Protein AF-C8PS92-F1 (afdb_monomer_lite)

Foldseek 3Di:
DVVVVVVVVVVVVVVVVVVVVVVVVVVVVVVVVCVLPVFDKAWPAKDKWFKWWQDVNDTDFWWDDDPNDTHTFIWIWIWIQGSQRKIKIKIDWGDTHPRPWTKMWIFIHHNVNCPPDPQAKDAFDFTWTWIDTDPDTFIKTKGGMDGNQWDWIWIWTDPPNDIIIMTIIDDRPDDPPDPPPPPDDDDDDDDDD

Radius of gyration: 31.49 Å; chains: 1; bounding box: 121×67×59 Å

Secondary structure (DSSP, 8-state):
-HHHHHHHHHHHHHHHHHHHHHHHHHHHHHHHHHHHH----EEEEEEEEEEEEEETTEEEE-EEEETTEEEE-EEEEEEEE-TTS-EEEEEPPB--TT-SS-EEEEEEE-GGG----TTS-EEEEEEEEEEEETTB--EEEEEEEE-SS-EEEEEEEEETTEEEEEEEEE------PPP--------------

Structure (mmCIF, N/CA/C/O backbone):
data_AF-C8PS92-F1
#
_entry.id   AF-C8PS92-F1
#
loop_
_atom_site.group_PDB
_atom_site.id
_atom_site.type_symbol
_atom_site.label_atom_id
_atom_site.label_alt_id
_atom_site.label_comp_id
_atom_site.label_asym_id
_atom_site.label_entity_id
_atom_site.label_seq_id
_atom_site.pdbx_PDB_ins_code
_atom_site.Cartn_x
_atom_site.Cartn_y
_atom_site.Cartn_z
_atom_site.occupancy
_atom_site.B_iso_or_equiv
_atom_site.auth_seq_id
_atom_site.auth_comp_id
_atom_site.auth_asym_id
_atom_site.auth_atom_id
_atom_site.pdbx_PDB_model_num
ATOM 1 N N . MET A 1 1 ? 79.791 7.479 -14.892 1.00 51.59 1 MET A N 1
ATOM 2 C CA . MET A 1 1 ? 78.872 8.449 -14.249 1.00 51.59 1 MET A CA 1
ATOM 3 C C . MET A 1 1 ? 77.565 8.634 -15.038 1.00 51.59 1 MET A C 1
ATOM 5 O O . MET A 1 1 ? 76.510 8.548 -14.431 1.00 51.59 1 MET A O 1
ATOM 9 N N . GLN A 1 2 ? 77.594 8.768 -16.376 1.00 50.22 2 GLN A N 1
ATOM 10 C CA . GLN A 1 2 ? 76.382 8.853 -17.225 1.00 50.22 2 GLN A CA 1
ATOM 11 C C . GLN A 1 2 ? 75.453 7.620 -17.166 1.00 50.22 2 GLN A C 1
ATOM 13 O O . GLN A 1 2 ? 74.236 7.770 -17.162 1.00 50.22 2 GLN A O 1
ATOM 18 N N . HIS A 1 3 ? 76.003 6.406 -17.048 1.00 47.72 3 HIS A N 1
ATOM 19 C CA . HIS A 1 3 ? 75.208 5.166 -17.029 1.00 47.72 3 HIS A CA 1
ATOM 20 C C . HIS A 1 3 ? 74.303 5.016 -15.788 1.00 47.72 3 HIS A C 1
ATOM 22 O O . HIS A 1 3 ? 73.202 4.485 -15.892 1.00 47.72 3 HIS A O 1
ATOM 28 N N . LEU A 1 4 ? 74.741 5.531 -14.632 1.00 50.09 4 LEU A N 1
ATOM 29 C CA . LEU A 1 4 ? 73.971 5.530 -13.378 1.00 50.09 4 LEU A CA 1
ATOM 30 C C . LEU A 1 4 ? 72.846 6.579 -13.394 1.00 50.09 4 LEU A C 1
ATOM 32 O O . LEU A 1 4 ? 71.777 6.347 -12.838 1.00 50.09 4 LEU A O 1
ATOM 36 N N . CYS A 1 5 ? 73.065 7.707 -14.079 1.00 50.12 5 CYS A N 1
ATOM 37 C CA . CYS A 1 5 ? 72.069 8.768 -14.243 1.00 50.12 5 CYS A CA 1
ATOM 38 C C . CYS A 1 5 ? 70.899 8.318 -15.139 1.00 50.12 5 CYS A C 1
ATOM 40 O O . CYS A 1 5 ? 69.742 8.529 -14.783 1.00 50.12 5 CYS A O 1
ATOM 42 N N . ASN A 1 6 ? 71.188 7.607 -16.237 1.00 54.72 6 ASN A N 1
ATOM 43 C CA . ASN A 1 6 ? 70.150 7.058 -17.117 1.00 54.72 6 ASN A CA 1
ATOM 44 C C . ASN A 1 6 ? 69.314 5.966 -16.434 1.00 54.72 6 ASN A C 1
ATOM 46 O O . ASN A 1 6 ? 68.096 5.959 -16.579 1.00 54.72 6 ASN A O 1
ATOM 50 N N . GLN A 1 7 ? 69.941 5.085 -15.644 1.00 55.81 7 GLN A N 1
ATOM 51 C CA . GLN A 1 7 ? 69.225 4.033 -14.915 1.00 55.81 7 GLN A CA 1
ATOM 52 C C . GLN A 1 7 ? 68.264 4.616 -13.869 1.00 55.81 7 GLN A C 1
ATOM 54 O O . GLN A 1 7 ? 67.101 4.209 -13.818 1.00 55.81 7 GLN A O 1
ATOM 59 N N . ALA A 1 8 ? 68.713 5.608 -13.091 1.00 54.59 8 ALA A N 1
ATOM 60 C CA . ALA A 1 8 ? 67.884 6.292 -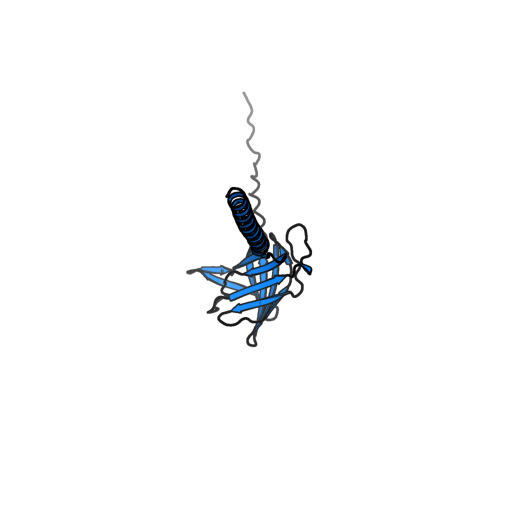12.100 1.00 54.59 8 ALA A CA 1
ATOM 61 C C . ALA A 1 8 ? 66.667 6.993 -12.734 1.00 54.59 8 ALA A C 1
ATOM 63 O O . ALA A 1 8 ? 65.572 6.928 -12.176 1.00 54.59 8 ALA A O 1
ATOM 64 N N . LEU A 1 9 ? 66.826 7.589 -13.922 1.00 56.25 9 LEU A N 1
ATOM 65 C CA . LEU A 1 9 ? 65.732 8.247 -14.642 1.00 56.25 9 LEU A CA 1
ATOM 66 C C . LEU A 1 9 ? 64.632 7.254 -15.063 1.00 56.25 9 LEU A C 1
ATOM 68 O O . LEU A 1 9 ? 63.448 7.535 -14.886 1.00 56.25 9 LEU A O 1
ATOM 72 N N . THR A 1 10 ? 65.010 6.068 -15.557 1.00 56.28 10 THR A N 1
ATOM 73 C CA . THR A 1 10 ? 64.062 4.988 -15.898 1.00 56.28 10 THR A CA 1
ATOM 74 C C . THR A 1 10 ? 63.325 4.432 -14.683 1.00 56.28 10 THR A C 1
ATOM 76 O O . THR A 1 10 ? 62.122 4.194 -14.771 1.00 56.28 10 THR A O 1
ATOM 79 N N . PHE A 1 11 ? 64.003 4.258 -13.543 1.00 58.00 11 PHE A N 1
ATOM 80 C CA . PHE A 1 11 ? 63.347 3.814 -12.307 1.00 58.00 11 PHE A CA 1
ATOM 81 C C . PHE A 1 11 ? 62.350 4.856 -11.787 1.00 58.00 11 PHE A C 1
ATOM 83 O O . PHE A 1 11 ? 61.241 4.491 -11.400 1.00 58.00 11 PHE A O 1
ATOM 90 N N . PHE A 1 12 ? 62.696 6.146 -11.853 1.00 57.66 12 PHE A N 1
ATOM 91 C CA . PHE A 1 12 ? 61.777 7.233 -11.509 1.00 57.66 12 PHE A CA 1
ATOM 92 C C . PHE A 1 12 ? 60.546 7.266 -12.426 1.00 57.66 12 PHE A C 1
ATOM 94 O O . PHE A 1 12 ? 59.421 7.363 -11.937 1.00 57.66 12 PHE A O 1
ATOM 101 N N . TYR A 1 13 ? 60.730 7.130 -13.743 1.00 59.03 13 TYR A N 1
ATOM 102 C CA . TYR A 1 13 ? 59.616 7.097 -14.697 1.00 59.03 13 TYR A CA 1
ATOM 103 C C . TYR A 1 13 ? 58.707 5.877 -14.506 1.00 59.03 13 TYR A C 1
ATOM 105 O O . TYR A 1 13 ? 57.484 6.014 -14.547 1.00 59.03 13 TYR A O 1
ATOM 113 N N . ALA A 1 14 ? 59.279 4.695 -14.262 1.00 58.00 14 ALA A N 1
ATOM 114 C CA . ALA A 1 14 ? 58.512 3.478 -14.013 1.00 58.00 14 ALA A CA 1
ATOM 115 C C . ALA A 1 14 ? 57.697 3.569 -12.712 1.00 58.00 14 ALA A C 1
ATOM 117 O O . ALA A 1 14 ? 56.535 3.165 -12.692 1.00 58.00 14 ALA A O 1
ATOM 118 N N . ASP A 1 15 ? 58.257 4.146 -11.646 1.00 58.16 15 ASP A N 1
ATOM 119 C CA . ASP A 1 15 ? 57.547 4.315 -10.373 1.00 58.16 15 ASP A CA 1
ATOM 120 C C . ASP A 1 15 ? 56.407 5.349 -10.474 1.00 58.16 15 ASP A C 1
ATOM 122 O O . ASP A 1 15 ? 55.320 5.137 -9.933 1.00 58.16 15 ASP A O 1
ATOM 126 N N . ILE A 1 16 ? 56.598 6.422 -11.254 1.00 61.38 16 ILE A N 1
ATOM 127 C CA . ILE A 1 16 ? 55.542 7.397 -11.578 1.00 61.38 16 ILE A CA 1
ATOM 128 C C . ILE A 1 16 ? 54.431 6.744 -12.417 1.00 61.38 16 ILE A C 1
ATOM 130 O O . ILE A 1 16 ? 53.252 6.886 -12.092 1.00 61.38 16 ILE A O 1
ATOM 134 N N . MET A 1 17 ? 54.780 5.976 -13.454 1.00 61.34 17 MET A N 1
ATOM 135 C CA . MET A 1 17 ? 53.814 5.254 -14.296 1.00 61.34 17 MET A CA 1
ATOM 136 C C . MET A 1 17 ? 53.019 4.210 -13.500 1.00 61.34 17 MET A C 1
ATOM 138 O O . MET A 1 17 ? 51.801 4.125 -13.643 1.00 61.34 17 MET A O 1
ATOM 142 N N . MET A 1 18 ? 53.669 3.457 -12.606 1.00 61.44 18 MET A N 1
ATOM 143 C CA . MET A 1 18 ? 52.997 2.483 -11.739 1.00 61.44 18 MET A CA 1
ATOM 144 C C . MET A 1 18 ? 52.081 3.149 -10.705 1.00 61.44 18 MET A C 1
ATOM 146 O O . MET A 1 18 ? 50.995 2.631 -10.441 1.00 61.44 18 MET A O 1
ATOM 150 N N . LYS A 1 19 ? 52.475 4.295 -10.131 1.00 60.69 19 LYS A N 1
ATOM 151 C CA . LYS A 1 19 ? 51.608 5.091 -9.243 1.00 60.69 19 LYS A CA 1
ATOM 152 C C . LYS A 1 19 ? 50.383 5.608 -9.991 1.00 60.69 19 LYS A C 1
ATOM 154 O O . LYS A 1 19 ? 49.267 5.404 -9.522 1.00 60.69 19 LYS A O 1
ATOM 159 N N . ASN A 1 20 ? 50.573 6.175 -11.179 1.00 61.34 20 ASN A N 1
ATOM 160 C CA . ASN A 1 20 ? 49.481 6.690 -12.005 1.00 61.34 20 ASN A CA 1
ATOM 161 C C . ASN A 1 20 ? 48.533 5.575 -12.476 1.00 61.34 20 ASN A C 1
ATOM 163 O O . ASN A 1 20 ? 47.321 5.762 -12.448 1.00 61.34 20 ASN A O 1
ATOM 167 N N . MET A 1 21 ? 49.050 4.391 -12.824 1.00 69.56 21 MET A N 1
ATOM 168 C CA . MET A 1 21 ? 48.228 3.235 -13.201 1.00 69.56 21 MET A CA 1
ATOM 169 C C . MET A 1 21 ? 47.405 2.697 -12.021 1.00 69.56 21 MET A C 1
ATOM 171 O O . MET A 1 21 ? 46.233 2.376 -12.193 1.00 69.56 21 MET A O 1
ATOM 175 N N . LYS A 1 22 ? 47.977 2.646 -10.808 1.00 59.78 22 LYS A N 1
ATOM 176 C CA . LYS A 1 22 ? 47.247 2.264 -9.583 1.00 59.78 22 LYS A CA 1
ATOM 177 C C . LYS A 1 22 ? 46.157 3.275 -9.232 1.00 59.78 22 LYS A C 1
ATOM 179 O O . LYS A 1 22 ? 45.055 2.873 -8.868 1.00 59.78 22 LYS A O 1
ATOM 184 N N . VAL A 1 23 ? 46.439 4.571 -9.371 1.00 65.69 23 VAL A N 1
ATOM 185 C CA . VAL A 1 23 ? 45.445 5.639 -9.184 1.00 65.69 23 VAL A CA 1
ATOM 186 C C . VAL A 1 23 ? 44.319 5.513 -10.210 1.00 65.69 23 VAL A C 1
ATOM 188 O O . VAL A 1 23 ? 43.155 5.544 -9.824 1.00 65.69 23 VAL A O 1
ATOM 191 N N . LEU A 1 24 ? 44.642 5.282 -11.485 1.00 67.00 24 LEU A N 1
ATOM 192 C CA . LEU A 1 24 ? 43.653 5.084 -12.545 1.00 67.00 24 LEU A CA 1
ATOM 193 C C . LEU A 1 24 ? 42.763 3.863 -12.264 1.00 67.00 24 LEU A C 1
ATOM 195 O O . LEU A 1 24 ? 41.542 3.965 -12.319 1.00 67.00 24 LEU A O 1
ATOM 199 N N . LEU A 1 25 ? 43.366 2.728 -11.892 1.00 64.25 25 LEU A N 1
ATOM 200 C CA . LEU A 1 25 ? 42.642 1.500 -11.549 1.00 64.25 25 LEU A CA 1
ATOM 201 C C . LEU A 1 25 ? 41.702 1.713 -10.351 1.00 64.25 25 LEU A C 1
ATOM 203 O O . LEU A 1 25 ? 40.575 1.231 -10.349 1.00 64.25 25 LEU A O 1
ATOM 207 N N . THR A 1 26 ? 42.153 2.484 -9.359 1.00 61.09 26 THR A N 1
ATOM 208 C CA . THR A 1 26 ? 41.364 2.836 -8.171 1.00 61.09 26 THR A CA 1
ATOM 209 C C . THR A 1 26 ? 40.196 3.756 -8.536 1.00 61.09 26 THR A C 1
ATOM 211 O O . THR A 1 26 ? 39.087 3.543 -8.057 1.00 61.09 26 THR A O 1
ATOM 214 N N . PHE A 1 27 ? 40.409 4.723 -9.435 1.00 62.59 27 PHE A N 1
ATOM 215 C CA . PHE A 1 27 ? 39.356 5.587 -9.979 1.00 62.59 27 PHE A CA 1
ATOM 216 C C . PHE A 1 27 ? 38.293 4.805 -10.759 1.00 62.59 27 PHE A C 1
ATOM 218 O O . PHE A 1 27 ? 37.107 5.053 -10.560 1.00 62.59 27 PHE A O 1
ATOM 225 N N . PHE A 1 28 ? 38.693 3.841 -11.596 1.00 61.94 28 PHE A N 1
ATOM 226 C CA . PHE A 1 28 ? 37.755 2.961 -12.304 1.00 61.94 28 PHE A CA 1
ATOM 227 C C . PHE A 1 28 ? 36.966 2.055 -11.352 1.00 61.94 28 PHE A C 1
ATOM 229 O O . PHE A 1 28 ? 35.780 1.815 -11.566 1.00 61.94 28 PHE A O 1
ATOM 236 N N . TYR A 1 29 ? 37.595 1.572 -10.279 1.00 60.91 29 TYR A N 1
ATOM 237 C CA . TYR A 1 29 ? 36.908 0.752 -9.282 1.00 60.91 29 TYR A CA 1
ATOM 238 C C . TYR A 1 29 ? 35.891 1.574 -8.475 1.00 60.91 29 TYR A C 1
ATOM 240 O O . TYR A 1 29 ? 34.763 1.137 -8.265 1.00 60.91 29 TYR A O 1
ATOM 248 N N . LEU A 1 30 ? 36.256 2.796 -8.075 1.00 59.44 30 LEU A N 1
ATOM 249 C CA . LEU A 1 30 ? 35.357 3.723 -7.381 1.00 59.44 30 LEU A CA 1
ATOM 250 C C . LEU A 1 30 ? 34.197 4.192 -8.265 1.00 59.44 30 LEU A C 1
ATOM 252 O O . LEU A 1 30 ? 33.076 4.297 -7.771 1.00 59.44 30 LEU A O 1
ATOM 256 N N . SER A 1 31 ? 34.428 4.436 -9.558 1.00 60.06 31 SER A N 1
ATOM 257 C CA . SER A 1 31 ? 33.358 4.827 -10.481 1.00 60.06 31 SER A CA 1
ATOM 258 C C . SER A 1 31 ? 32.403 3.673 -10.787 1.00 60.06 31 SER A C 1
ATOM 260 O O . SER A 1 31 ? 31.195 3.893 -10.816 1.00 60.06 31 SER A O 1
ATOM 262 N N . ALA A 1 32 ? 32.901 2.439 -10.927 1.00 60.47 32 ALA A N 1
ATOM 263 C CA . ALA A 1 32 ? 32.053 1.257 -11.085 1.00 60.47 32 ALA A CA 1
ATOM 264 C C . ALA A 1 32 ? 31.177 1.007 -9.844 1.00 60.47 32 ALA A C 1
ATOM 266 O O . ALA A 1 32 ? 29.988 0.733 -9.975 1.00 60.47 32 ALA A O 1
ATOM 267 N N . VAL A 1 33 ? 31.734 1.171 -8.639 1.00 58.94 33 VAL A N 1
ATOM 268 C CA . VAL A 1 33 ? 30.978 1.096 -7.378 1.00 58.94 33 VAL A CA 1
ATOM 269 C C . VAL A 1 33 ? 29.917 2.202 -7.323 1.00 58.94 33 VAL A C 1
ATOM 271 O O . VAL A 1 33 ? 28.748 1.913 -7.086 1.00 58.94 33 VAL A O 1
ATOM 274 N N . ALA A 1 34 ? 30.267 3.455 -7.625 1.00 58.31 34 ALA A N 1
ATOM 275 C CA . ALA A 1 34 ? 29.303 4.558 -7.642 1.00 58.31 34 ALA A CA 1
ATOM 276 C C . ALA A 1 34 ? 28.157 4.347 -8.651 1.00 58.31 34 ALA A C 1
ATOM 278 O O . ALA A 1 34 ? 27.027 4.736 -8.375 1.00 58.31 34 ALA A O 1
ATOM 279 N N . LEU A 1 35 ? 28.419 3.694 -9.788 1.00 55.03 35 LEU A N 1
ATOM 280 C CA . LEU A 1 35 ? 27.401 3.409 -10.802 1.00 55.03 35 LEU A CA 1
ATOM 281 C C . LEU A 1 35 ? 26.423 2.301 -10.371 1.00 55.03 35 LEU A C 1
ATOM 283 O O . LEU A 1 35 ? 25.256 2.340 -10.746 1.00 55.03 35 LEU A O 1
ATOM 287 N N . VAL A 1 36 ? 26.878 1.341 -9.559 1.00 56.88 36 VAL A N 1
ATOM 288 C CA . VAL A 1 36 ? 26.037 0.260 -9.007 1.00 56.88 36 VAL A CA 1
ATOM 289 C C . VAL A 1 36 ? 25.224 0.731 -7.793 1.00 56.88 36 VAL A C 1
ATOM 291 O O . VAL A 1 36 ? 24.104 0.271 -7.595 1.00 56.88 36 VAL A O 1
ATOM 294 N N . PHE A 1 37 ? 25.747 1.670 -6.997 1.00 56.03 37 PHE A N 1
ATOM 295 C CA . PHE A 1 37 ? 25.073 2.189 -5.794 1.00 56.03 37 PHE A CA 1
ATOM 296 C C . PHE A 1 37 ? 24.332 3.522 -5.999 1.00 56.03 37 PHE A C 1
ATOM 298 O O . PHE A 1 37 ? 23.671 3.990 -5.076 1.00 56.03 37 PHE A O 1
ATOM 305 N N . GLY A 1 38 ? 24.428 4.136 -7.181 1.00 54.47 38 GLY A N 1
ATOM 306 C CA . GLY A 1 38 ? 23.776 5.409 -7.515 1.00 54.47 38 GLY A CA 1
ATOM 307 C C . GLY A 1 38 ? 22.348 5.283 -8.050 1.00 54.47 38 GLY A C 1
ATOM 308 O O . GLY A 1 38 ? 21.778 6.277 -8.491 1.00 54.47 38 GLY A O 1
ATOM 309 N N . ALA A 1 39 ? 21.771 4.082 -8.067 1.00 64.38 39 ALA A N 1
ATOM 310 C CA . ALA A 1 39 ? 20.393 3.908 -8.495 1.00 64.38 39 ALA A CA 1
ATOM 311 C C . ALA A 1 39 ? 19.448 4.387 -7.380 1.00 64.38 39 ALA A C 1
ATOM 313 O O . ALA A 1 39 ? 19.341 3.768 -6.321 1.00 64.38 39 ALA A O 1
ATOM 314 N N . GLU A 1 40 ? 18.792 5.522 -7.612 1.00 77.88 40 GLU A N 1
ATOM 315 C CA . GLU A 1 40 ? 17.808 6.104 -6.700 1.00 77.88 40 GLU A CA 1
ATOM 316 C C . GLU A 1 40 ? 16.413 5.522 -6.962 1.00 77.88 40 GLU A C 1
ATOM 318 O O . GLU A 1 40 ? 16.038 5.225 -8.100 1.00 77.88 40 GLU A O 1
ATOM 323 N N . SER A 1 41 ? 15.622 5.353 -5.902 1.00 84.69 41 SER A N 1
ATOM 324 C CA . SER A 1 41 ? 14.212 4.998 -6.048 1.00 84.69 41 SER A CA 1
ATOM 325 C C . SER A 1 41 ? 13.427 6.178 -6.621 1.00 84.69 41 SER A C 1
ATOM 327 O O . SER A 1 41 ? 13.650 7.334 -6.268 1.00 84.69 41 SER A O 1
ATOM 329 N N . THR A 1 42 ? 12.482 5.891 -7.514 1.00 91.00 42 THR A N 1
ATOM 330 C CA . THR A 1 42 ? 11.677 6.920 -8.183 1.00 91.00 42 THR A CA 1
ATOM 331 C C . THR A 1 42 ? 10.222 6.794 -7.760 1.00 91.00 42 THR A C 1
ATOM 333 O O . THR A 1 42 ? 9.594 5.760 -7.985 1.00 91.00 42 THR A O 1
ATOM 336 N N . VAL A 1 43 ? 9.657 7.844 -7.159 1.00 92.62 43 VAL A N 1
ATOM 337 C CA . VAL A 1 43 ? 8.213 7.895 -6.879 1.00 92.62 43 VAL A CA 1
ATOM 338 C C . VAL A 1 43 ? 7.471 8.009 -8.207 1.00 92.62 43 VAL A C 1
ATOM 340 O O . VAL A 1 43 ? 7.645 8.987 -8.928 1.00 92.62 43 VAL A O 1
ATOM 343 N N . LEU A 1 44 ? 6.638 7.017 -8.517 1.00 90.81 44 LEU A N 1
ATOM 344 C CA . LEU A 1 44 ? 5.841 6.987 -9.741 1.00 90.81 44 LEU A CA 1
ATOM 345 C C . LEU A 1 44 ? 4.620 7.897 -9.615 1.00 90.81 44 LEU A C 1
ATOM 347 O O . LEU A 1 44 ? 4.352 8.704 -10.499 1.00 90.81 44 LEU A O 1
ATOM 351 N N . TYR A 1 45 ? 3.879 7.772 -8.512 1.00 91.25 45 TYR A N 1
ATOM 352 C CA . TYR A 1 45 ? 2.744 8.637 -8.204 1.00 91.25 45 TYR A CA 1
ATOM 353 C C . TYR A 1 45 ? 2.356 8.563 -6.726 1.00 91.25 45 TYR A C 1
ATOM 355 O O . TYR A 1 45 ? 2.735 7.649 -5.985 1.00 91.25 45 TYR A O 1
ATOM 363 N N . ARG A 1 46 ? 1.569 9.557 -6.308 1.00 94.12 46 ARG A N 1
ATOM 364 C CA . ARG A 1 46 ? 0.893 9.608 -5.013 1.00 94.12 46 ARG A CA 1
ATOM 365 C C . ARG A 1 46 ? -0.601 9.741 -5.245 1.00 94.12 46 ARG A C 1
ATOM 367 O O . ARG A 1 46 ? -1.011 10.523 -6.098 1.00 94.12 46 ARG A O 1
ATOM 374 N N . GLN A 1 47 ? -1.400 9.014 -4.479 1.00 91.75 47 GLN A N 1
ATOM 375 C CA . GLN A 1 47 ? -2.851 9.049 -4.618 1.00 91.75 47 GLN A CA 1
ATOM 376 C C . GLN A 1 47 ? -3.518 9.010 -3.250 1.00 91.75 47 GLN A C 1
ATOM 378 O O . GLN A 1 47 ? -3.227 8.138 -2.433 1.00 91.75 47 GLN A O 1
ATOM 383 N N . THR A 1 48 ? -4.433 9.943 -3.008 1.00 92.62 48 THR A N 1
ATOM 384 C CA . THR A 1 48 ? -5.255 9.957 -1.797 1.00 92.62 48 THR A CA 1
ATOM 385 C C . THR A 1 48 ? -6.541 9.185 -2.055 1.00 92.62 48 THR A C 1
ATOM 387 O O . THR A 1 48 ? -7.286 9.511 -2.976 1.00 92.62 48 THR A O 1
ATOM 390 N N . VAL A 1 49 ? -6.805 8.171 -1.237 1.00 91.56 49 VAL A N 1
ATOM 391 C CA . VAL A 1 49 ? -7.936 7.250 -1.396 1.00 91.56 49 VAL A CA 1
ATOM 392 C C . VAL A 1 49 ? -8.841 7.287 -0.171 1.00 91.56 49 VAL A C 1
ATOM 394 O O . VAL A 1 49 ? -8.378 7.486 0.954 1.00 91.56 49 VAL A O 1
ATOM 397 N N . ASN A 1 50 ? -10.137 7.094 -0.388 1.00 91.00 50 ASN A N 1
ATOM 398 C CA . ASN A 1 50 ? -11.126 6.950 0.673 1.00 91.00 50 ASN A CA 1
ATOM 399 C C . ASN A 1 50 ? -11.048 5.550 1.286 1.00 91.00 50 ASN A C 1
ATOM 401 O O . ASN A 1 50 ? -10.634 4.593 0.626 1.00 91.00 50 ASN A O 1
ATOM 405 N N . VAL A 1 51 ? -11.469 5.431 2.547 1.00 89.25 51 VAL A N 1
ATOM 406 C CA . VAL A 1 51 ? -11.389 4.178 3.305 1.00 89.25 51 VAL A CA 1
ATOM 407 C C . VAL A 1 51 ? -12.750 3.757 3.836 1.00 89.25 51 VAL A C 1
ATOM 409 O O . VAL A 1 51 ? -13.412 4.483 4.581 1.00 89.25 51 VAL A O 1
ATOM 412 N N . LYS A 1 52 ? -13.120 2.512 3.548 1.00 88.38 52 LYS A N 1
ATOM 413 C CA . LYS A 1 52 ? -14.223 1.808 4.207 1.00 88.38 52 LYS A CA 1
ATOM 414 C C . LYS A 1 52 ? -13.681 0.625 4.995 1.00 88.38 52 LYS A C 1
ATOM 416 O O . LYS A 1 52 ? -12.807 -0.094 4.523 1.00 88.38 52 LYS A O 1
ATOM 421 N N . ALA A 1 53 ? -14.212 0.397 6.190 1.00 85.12 53 ALA A N 1
ATOM 422 C CA . ALA A 1 53 ? -14.019 -0.859 6.905 1.00 85.12 53 ALA A CA 1
ATOM 423 C C . ALA A 1 53 ? -15.052 -1.878 6.423 1.00 85.12 53 ALA A C 1
ATOM 425 O O . ALA A 1 53 ? -16.227 -1.551 6.269 1.00 85.12 53 ALA A O 1
ATOM 426 N N . LEU A 1 54 ? -14.633 -3.127 6.273 1.00 79.88 54 LEU A N 1
ATOM 427 C CA . LEU A 1 54 ? -15.512 -4.267 6.064 1.00 79.88 54 LEU A CA 1
ATOM 428 C C . LEU A 1 54 ? -15.610 -5.028 7.388 1.00 79.88 54 LEU A C 1
ATOM 430 O O . LEU A 1 54 ? -14.636 -5.604 7.870 1.00 79.88 54 LEU A O 1
ATOM 434 N N . SER A 1 55 ? -16.789 -5.003 8.007 1.00 71.31 55 SER A N 1
ATOM 435 C CA . SER A 1 55 ? -17.066 -5.718 9.256 1.00 71.31 55 SER A CA 1
ATOM 436 C C . SER A 1 55 ? -18.179 -6.722 8.997 1.00 71.31 55 SER A C 1
ATOM 438 O O . SER A 1 55 ? -19.311 -6.329 8.728 1.00 71.31 55 SER A O 1
ATOM 440 N N . ASN A 1 56 ? -17.848 -8.018 9.039 1.00 69.00 56 ASN A N 1
ATOM 441 C CA . ASN A 1 56 ? -18.766 -9.118 8.708 1.00 69.00 56 ASN A CA 1
ATOM 442 C C . ASN A 1 56 ? -19.417 -8.976 7.316 1.00 69.00 56 ASN A C 1
ATOM 444 O O . ASN A 1 56 ? -20.604 -9.240 7.155 1.00 69.00 56 ASN A O 1
ATOM 448 N N . GLY A 1 57 ? -18.657 -8.508 6.321 1.00 62.19 57 GLY A N 1
ATOM 449 C CA . GLY A 1 57 ? -19.151 -8.297 4.953 1.00 62.19 57 GLY A CA 1
ATOM 450 C C . GLY A 1 57 ? -19.973 -7.019 4.747 1.00 62.19 57 GLY A C 1
ATOM 451 O O . GLY A 1 57 ? -20.368 -6.743 3.622 1.00 62.19 57 GLY A O 1
ATOM 452 N N . VAL A 1 58 ? -20.204 -6.219 5.794 1.00 72.25 58 VAL A N 1
ATOM 453 C CA . VAL A 1 58 ? -20.899 -4.928 5.689 1.00 72.25 58 VAL A CA 1
ATOM 454 C C . VAL A 1 58 ? -19.883 -3.792 5.604 1.00 72.25 58 VAL A C 1
ATOM 456 O O . VAL A 1 58 ? -19.018 -3.658 6.477 1.00 72.25 58 VAL A O 1
ATOM 459 N N . GLU A 1 59 ? -20.013 -2.960 4.570 1.00 78.31 59 GLU A N 1
ATOM 460 C CA . GLU A 1 59 ? -19.237 -1.731 4.400 1.00 78.31 59 GLU A CA 1
ATOM 461 C C . GLU A 1 59 ? -19.635 -0.680 5.441 1.00 78.31 59 GLU A C 1
ATOM 463 O O . GLU A 1 59 ? -20.809 -0.356 5.624 1.00 78.31 59 GLU A O 1
ATOM 468 N N . LYS A 1 60 ? -18.637 -0.119 6.122 1.00 77.81 60 LYS A N 1
ATOM 469 C CA . LYS A 1 60 ? -18.795 1.011 7.035 1.00 77.81 60 LYS A CA 1
ATOM 470 C C . LYS A 1 60 ? -17.786 2.088 6.674 1.00 77.81 60 LYS A C 1
ATOM 472 O O . LYS A 1 60 ? -16.579 1.856 6.758 1.00 77.81 60 LYS A O 1
ATOM 477 N N . THR A 1 61 ? -18.274 3.272 6.317 1.00 76.25 61 THR A N 1
ATOM 478 C CA . THR A 1 61 ? -17.418 4.451 6.158 1.00 76.25 61 THR A CA 1
ATOM 479 C C . THR A 1 61 ? -16.737 4.755 7.486 1.00 76.25 61 THR A C 1
ATOM 481 O O . THR A 1 61 ? -17.383 4.814 8.537 1.00 76.25 61 THR A O 1
ATOM 484 N N . ILE A 1 62 ? -15.415 4.902 7.451 1.00 75.94 62 ILE A N 1
ATOM 485 C CA . ILE A 1 62 ? -14.638 5.271 8.629 1.00 75.94 62 ILE A CA 1
ATOM 486 C C . ILE A 1 62 ? -14.514 6.786 8.623 1.00 75.94 62 ILE A C 1
ATOM 488 O O . ILE A 1 62 ? -14.041 7.363 7.650 1.00 75.94 62 ILE A O 1
ATOM 492 N N . TYR A 1 63 ? -14.883 7.419 9.729 1.00 73.94 63 TYR A N 1
ATOM 493 C CA . TYR A 1 63 ? -14.700 8.852 9.905 1.00 73.94 63 TYR A CA 1
ATOM 494 C C . TYR A 1 63 ? -13.532 9.145 10.845 1.00 73.94 63 TYR A C 1
ATOM 496 O O . TYR A 1 63 ? -13.272 8.391 11.786 1.00 73.94 63 TYR A O 1
ATOM 504 N N . SER A 1 64 ? -12.857 10.259 10.597 1.00 64.12 64 SER A N 1
ATOM 505 C CA . SER A 1 64 ? -11.815 10.843 11.433 1.00 64.12 64 SER A CA 1
ATOM 506 C C . SER A 1 64 ? -12.290 12.187 11.972 1.00 64.12 64 SER A C 1
ATOM 508 O O . SER A 1 64 ? -12.966 12.943 11.280 1.00 64.12 64 SER A O 1
ATOM 510 N N . THR A 1 65 ? -11.929 12.504 13.213 1.00 64.69 65 THR A N 1
ATOM 511 C CA . THR A 1 65 ? -12.183 13.833 13.778 1.00 64.69 65 THR A CA 1
ATOM 512 C C . THR A 1 65 ? -10.972 14.719 13.519 1.00 64.69 65 THR A C 1
ATOM 514 O O . THR A 1 65 ? -9.886 14.439 14.028 1.00 64.69 65 THR A O 1
ATOM 517 N N . VAL A 1 66 ? -11.154 15.785 12.742 1.00 64.56 66 VAL A N 1
ATOM 518 C CA . VAL A 1 66 ? -10.129 16.806 12.498 1.00 64.56 66 VAL A CA 1
ATOM 519 C C . VAL A 1 66 ? -10.618 18.105 13.132 1.00 64.56 66 VAL A C 1
ATOM 521 O O . VAL A 1 66 ? -11.599 18.705 12.701 1.00 64.56 66 VAL A O 1
ATOM 524 N N . GLY A 1 67 ? -9.980 18.509 14.232 1.00 71.31 67 GLY A N 1
ATOM 525 C CA . GLY A 1 67 ? -10.463 19.626 15.046 1.00 71.31 67 GLY A CA 1
ATOM 526 C C . GLY A 1 67 ? -11.822 19.317 15.686 1.00 71.31 67 GLY A C 1
ATOM 527 O O . GLY A 1 67 ? -11.901 18.475 16.579 1.00 71.31 67 GLY A O 1
ATOM 528 N N . LYS A 1 68 ? -12.880 20.011 15.244 1.00 73.06 68 LYS A N 1
ATOM 529 C CA . LYS A 1 68 ? -14.274 19.802 15.691 1.00 73.06 68 LYS A CA 1
ATOM 530 C C . LYS A 1 68 ? -15.149 19.097 14.648 1.00 73.06 68 LYS A C 1
ATOM 532 O O . LYS A 1 68 ? -16.317 18.838 14.921 1.00 73.06 68 LYS A O 1
ATOM 537 N N . GLU A 1 69 ? -14.601 18.792 13.475 1.00 69.62 69 GLU A N 1
ATOM 538 C CA . GLU A 1 69 ? -15.355 18.260 12.344 1.00 69.62 69 GLU A CA 1
ATOM 539 C C . GLU A 1 69 ? -15.109 16.764 12.167 1.00 69.62 69 GLU A C 1
ATOM 541 O O . GLU A 1 69 ? -14.027 16.246 12.455 1.00 69.62 69 GLU A O 1
ATOM 546 N N . THR A 1 70 ? -16.143 16.064 11.705 1.00 70.38 70 THR A N 1
ATOM 547 C CA . THR A 1 70 ? -16.079 14.641 11.369 1.00 70.38 70 THR A CA 1
ATOM 548 C C . THR A 1 70 ? -15.961 14.531 9.859 1.00 70.38 70 THR A C 1
ATOM 550 O O . THR A 1 70 ? -16.905 14.852 9.145 1.00 70.38 70 THR A O 1
ATOM 553 N N . VAL A 1 71 ? -14.798 14.102 9.383 1.00 75.44 71 VAL A N 1
ATOM 554 C CA . VAL A 1 71 ? -14.484 13.970 7.956 1.00 75.44 71 VAL A CA 1
ATOM 555 C C . VAL A 1 71 ? -14.275 12.505 7.604 1.00 75.44 71 VAL A C 1
ATOM 557 O O . VAL A 1 71 ? -13.851 11.713 8.448 1.00 75.44 71 VAL A O 1
ATOM 560 N N . GLU A 1 72 ? -14.578 12.117 6.369 1.00 79.75 72 GLU A N 1
ATOM 561 C CA . GLU A 1 72 ? -14.258 10.770 5.897 1.00 79.75 72 GLU A CA 1
ATOM 562 C C . GLU A 1 72 ? -12.752 10.521 5.953 1.00 79.75 72 GLU A C 1
ATOM 564 O O . GLU A 1 72 ? -11.931 11.402 5.683 1.00 79.75 72 GLU A O 1
ATOM 569 N N . ASN A 1 73 ? -12.383 9.308 6.348 1.00 83.50 73 ASN A N 1
ATOM 570 C CA . ASN A 1 73 ? -10.991 8.949 6.501 1.00 83.50 73 ASN A CA 1
ATOM 571 C C . ASN A 1 73 ? -10.355 8.701 5.134 1.00 83.50 73 ASN A C 1
ATOM 573 O O . ASN A 1 73 ? -10.860 7.910 4.333 1.00 83.50 73 ASN A O 1
ATOM 577 N N . LYS A 1 74 ? -9.227 9.367 4.899 1.00 88.75 74 LYS A N 1
ATOM 578 C CA . LYS A 1 74 ? -8.454 9.273 3.666 1.00 88.75 74 LYS A CA 1
ATOM 579 C C . LYS A 1 74 ? -7.044 8.791 3.973 1.00 88.75 74 LYS A C 1
ATOM 581 O O . LYS A 1 74 ? -6.473 9.140 5.006 1.00 88.75 74 LYS A O 1
ATOM 586 N N . ILE A 1 75 ? -6.484 7.998 3.069 1.00 91.94 75 ILE A N 1
ATOM 587 C CA . ILE A 1 75 ? -5.113 7.490 3.153 1.00 91.94 75 ILE A CA 1
ATOM 588 C C . ILE A 1 75 ? -4.359 7.917 1.900 1.00 91.94 75 ILE A C 1
ATOM 590 O O . ILE A 1 75 ? -4.847 7.733 0.790 1.00 91.94 75 ILE A O 1
ATOM 594 N N . THR A 1 76 ? -3.152 8.449 2.073 1.00 94.44 76 THR A N 1
ATOM 595 C CA . THR A 1 76 ? -2.225 8.691 0.963 1.00 94.44 76 THR A CA 1
ATOM 596 C C . THR A 1 76 ? -1.444 7.415 0.664 1.00 94.44 76 THR A C 1
ATOM 598 O O . THR A 1 76 ? -0.757 6.887 1.544 1.00 94.44 76 THR A O 1
ATOM 601 N N . LEU A 1 77 ? -1.529 6.938 -0.574 1.00 95.50 77 LEU A N 1
ATOM 602 C CA . LEU A 1 77 ? -0.694 5.880 -1.135 1.00 95.50 77 LEU A CA 1
ATOM 603 C C . LEU A 1 77 ? 0.484 6.501 -1.886 1.00 95.50 77 LEU A C 1
ATOM 605 O O . LEU A 1 77 ? 0.328 7.516 -2.566 1.00 95.50 77 LEU A O 1
ATOM 609 N N . ILE A 1 78 ? 1.651 5.876 -1.781 1.00 95.56 78 ILE A N 1
ATOM 610 C CA . ILE A 1 78 ? 2.868 6.223 -2.511 1.00 95.56 78 ILE A CA 1
ATOM 611 C C . ILE A 1 78 ? 3.313 4.964 -3.243 1.00 95.56 78 ILE A C 1
ATOM 613 O O . ILE A 1 78 ? 3.540 3.929 -2.612 1.00 95.56 78 ILE A O 1
ATOM 617 N N . VAL A 1 79 ? 3.424 5.069 -4.564 1.00 94.50 79 VAL A N 1
ATOM 618 C CA . VAL A 1 79 ? 3.909 3.987 -5.420 1.00 94.50 79 VAL A CA 1
ATOM 619 C C . VAL A 1 79 ? 5.288 4.366 -5.934 1.00 94.50 79 VAL A C 1
ATOM 621 O O . VAL A 1 79 ? 5.453 5.423 -6.546 1.00 94.50 79 VAL A O 1
ATOM 624 N N . THR A 1 80 ? 6.275 3.517 -5.676 1.00 93.94 80 THR A N 1
ATOM 625 C CA . THR A 1 80 ? 7.690 3.795 -5.941 1.00 93.94 80 THR A CA 1
ATOM 626 C C . THR A 1 80 ? 8.292 2.672 -6.773 1.00 93.94 80 THR A C 1
ATOM 628 O O . THR A 1 80 ? 8.129 1.504 -6.437 1.00 93.94 80 THR A O 1
ATOM 631 N N . SER A 1 81 ? 9.029 3.018 -7.824 1.00 92.44 81 SER A N 1
ATOM 632 C CA . SER A 1 81 ? 9.921 2.084 -8.509 1.00 92.44 81 SER A CA 1
ATOM 633 C C . SER A 1 81 ? 11.237 2.012 -7.751 1.00 92.44 81 SER A C 1
ATOM 635 O O . SER A 1 81 ? 11.910 3.031 -7.565 1.00 92.44 81 SER A O 1
ATOM 637 N N . LEU A 1 82 ? 11.605 0.816 -7.307 1.00 92.44 82 LEU A N 1
ATOM 638 C CA . LEU A 1 82 ? 12.881 0.570 -6.652 1.00 92.44 82 LEU A CA 1
ATOM 639 C C . LEU A 1 82 ? 13.992 0.348 -7.691 1.00 92.44 82 LEU A C 1
ATOM 641 O O . LEU A 1 82 ? 13.710 -0.070 -8.815 1.00 92.44 82 LEU A O 1
ATOM 645 N N . PRO A 1 83 ? 15.265 0.572 -7.317 1.00 88.75 83 PRO A N 1
ATOM 646 C CA . PRO A 1 83 ? 16.422 0.247 -8.153 1.00 88.75 83 PRO A CA 1
ATOM 647 C C . PRO A 1 83 ? 16.486 -1.207 -8.628 1.00 88.75 83 PRO A C 1
ATOM 649 O O . PRO A 1 83 ? 17.053 -1.481 -9.681 1.00 88.75 83 PRO A O 1
ATOM 652 N N . SER A 1 84 ? 15.910 -2.132 -7.854 1.00 89.31 84 SER A N 1
ATOM 653 C CA . SER A 1 84 ? 15.793 -3.548 -8.210 1.00 89.31 84 SER A CA 1
ATOM 654 C C . SER A 1 84 ? 14.829 -3.804 -9.368 1.00 89.31 84 SER A C 1
ATOM 656 O O . SER A 1 84 ? 14.846 -4.895 -9.912 1.00 89.31 84 SER A O 1
ATOM 658 N N . GLY A 1 85 ? 13.997 -2.829 -9.746 1.00 87.62 85 GLY A N 1
ATOM 659 C CA . GLY A 1 85 ? 12.881 -3.022 -10.673 1.00 87.62 85 GLY A CA 1
ATOM 660 C C . GLY A 1 85 ? 11.572 -3.420 -9.984 1.00 87.62 85 GLY A C 1
ATOM 661 O O . GLY A 1 85 ? 10.534 -3.450 -10.643 1.00 87.62 85 GLY A O 1
ATOM 662 N N . ASP A 1 86 ? 11.600 -3.670 -8.673 1.00 92.00 86 ASP A N 1
ATOM 663 C CA . ASP A 1 86 ? 10.398 -3.927 -7.882 1.00 92.00 86 ASP A CA 1
ATOM 664 C C . ASP A 1 86 ? 9.547 -2.661 -7.744 1.00 92.00 86 ASP A C 1
ATOM 666 O O . ASP A 1 86 ? 10.057 -1.534 -7.737 1.00 92.00 86 ASP A O 1
ATOM 670 N N . ILE A 1 87 ? 8.244 -2.849 -7.543 1.00 93.38 87 ILE A N 1
ATOM 671 C CA . ILE A 1 87 ? 7.326 -1.756 -7.225 1.00 93.38 87 ILE A CA 1
ATOM 672 C C . ILE A 1 87 ? 6.933 -1.830 -5.756 1.00 93.38 87 ILE A C 1
ATOM 674 O O . ILE A 1 87 ? 6.301 -2.782 -5.303 1.00 93.38 87 ILE A O 1
ATOM 678 N N . GLU A 1 88 ? 7.260 -0.786 -5.008 1.00 95.38 88 GLU A N 1
ATOM 679 C CA . GLU A 1 88 ? 6.811 -0.614 -3.635 1.00 95.38 88 GLU A CA 1
ATOM 680 C C . GLU A 1 88 ? 5.483 0.148 -3.605 1.00 95.38 88 GLU A C 1
ATOM 682 O O . GLU A 1 88 ? 5.365 1.243 -4.157 1.00 95.38 88 GLU A O 1
ATOM 687 N N . ILE A 1 89 ? 4.496 -0.406 -2.901 1.00 95.88 89 ILE A N 1
ATOM 688 C CA . ILE A 1 89 ? 3.242 0.268 -2.559 1.00 95.88 89 ILE A CA 1
ATOM 689 C C . ILE A 1 89 ? 3.234 0.484 -1.052 1.00 95.88 89 ILE A C 1
ATOM 691 O O . ILE A 1 89 ? 3.142 -0.468 -0.274 1.00 95.88 89 ILE A O 1
ATOM 695 N N . GLN A 1 90 ? 3.286 1.740 -0.622 1.00 97.00 90 GLN A N 1
ATOM 696 C CA . GLN A 1 90 ? 3.238 2.092 0.794 1.00 97.00 90 GLN A CA 1
ATOM 697 C C . GLN A 1 90 ? 2.165 3.133 1.082 1.00 97.00 90 GLN A C 1
ATOM 699 O O . GLN A 1 90 ? 1.806 3.937 0.224 1.00 97.00 90 GLN A O 1
ATOM 704 N N . SER A 1 91 ? 1.677 3.148 2.317 1.00 96.69 91 SER A N 1
ATOM 705 C CA . SER A 1 91 ? 0.847 4.240 2.810 1.00 96.69 91 SER A CA 1
ATOM 706 C C . SER A 1 91 ? 1.666 5.224 3.637 1.00 96.69 91 SER A C 1
ATOM 708 O O . SER A 1 91 ? 2.594 4.843 4.359 1.00 96.69 91 SER A O 1
ATOM 710 N N . GLU A 1 92 ? 1.232 6.480 3.664 1.00 94.75 92 GLU A N 1
ATOM 711 C CA . GLU A 1 92 ? 1.589 7.369 4.769 1.00 94.75 92 GLU A CA 1
ATOM 712 C C . GLU A 1 92 ? 1.006 6.845 6.096 1.00 94.75 92 GLU A C 1
ATOM 714 O O . GLU A 1 92 ? 0.209 5.899 6.137 1.00 94.75 92 GLU A O 1
ATOM 719 N N . LYS A 1 93 ? 1.431 7.435 7.217 1.00 92.81 93 LYS A N 1
ATOM 720 C CA . LYS A 1 93 ? 0.865 7.098 8.528 1.00 92.81 93 LYS A CA 1
ATOM 721 C C . LYS A 1 93 ? -0.565 7.627 8.615 1.00 92.81 93 LYS A C 1
ATOM 723 O O . LYS A 1 93 ? -0.783 8.824 8.466 1.00 92.81 93 LYS A O 1
ATOM 728 N N . PHE A 1 94 ? -1.513 6.762 8.948 1.00 89.62 94 PHE A N 1
ATOM 729 C CA . PHE A 1 94 ? -2.923 7.112 9.118 1.00 89.62 94 PHE A CA 1
ATOM 730 C C . PHE A 1 94 ? -3.474 6.597 10.450 1.00 89.62 94 PHE A C 1
ATOM 732 O O . PHE A 1 94 ? -2.896 5.721 11.094 1.00 89.62 94 PHE A O 1
ATOM 739 N N . LYS A 1 95 ? -4.614 7.135 10.887 1.00 86.19 95 LYS A N 1
ATOM 740 C CA . LYS A 1 95 ? -5.370 6.627 12.041 1.00 86.19 95 LYS A CA 1
ATOM 741 C C . LYS A 1 95 ? -6.767 6.262 11.588 1.00 86.19 95 LYS A C 1
ATOM 743 O O . LYS A 1 95 ? -7.438 7.086 10.984 1.00 86.19 95 LYS A O 1
ATOM 748 N N . LEU A 1 96 ? -7.221 5.055 11.910 1.00 79.75 96 LEU A N 1
ATOM 749 C CA . LEU A 1 96 ? -8.583 4.623 11.606 1.00 79.75 96 LEU A CA 1
ATOM 750 C C . LEU A 1 96 ? -9.502 4.929 12.785 1.00 79.75 96 LEU A C 1
ATOM 752 O O . LEU A 1 96 ? -9.308 4.395 13.879 1.00 79.75 96 LEU A O 1
ATOM 756 N N . GLY A 1 97 ? -10.516 5.767 12.573 1.00 75.75 97 GLY A N 1
ATOM 757 C CA . GLY A 1 97 ? -11.508 6.085 13.596 1.00 75.75 97 GLY A CA 1
ATOM 758 C C . GLY A 1 97 ? -10.863 6.573 14.894 1.00 75.75 97 GLY A C 1
ATOM 759 O O . GLY A 1 97 ? -10.082 7.520 14.903 1.00 75.75 97 GLY A O 1
ATOM 760 N N . LYS A 1 98 ? -11.168 5.887 16.002 1.00 74.75 98 LYS A N 1
ATOM 761 C CA . LYS A 1 98 ? -10.643 6.200 17.343 1.00 74.75 98 LYS A CA 1
ATOM 762 C C . LYS A 1 98 ? -9.410 5.373 17.732 1.00 74.75 98 LYS A C 1
ATOM 764 O O . LYS A 1 98 ? -9.149 5.200 18.921 1.00 74.75 98 LYS A O 1
ATOM 769 N N . MET A 1 99 ? -8.669 4.817 16.768 1.00 74.62 99 MET A N 1
ATOM 770 C CA . MET A 1 99 ? -7.456 4.062 17.088 1.00 74.62 99 MET A CA 1
ATOM 771 C C . MET A 1 99 ? -6.433 4.953 17.819 1.00 74.62 99 MET A C 1
ATOM 773 O O . MET A 1 99 ? -6.109 6.044 17.339 1.00 74.62 99 MET A O 1
ATOM 777 N N . PRO A 1 100 ? -5.882 4.495 18.960 1.00 77.25 100 PRO A N 1
ATOM 778 C CA . PRO A 1 100 ? -4.923 5.284 19.733 1.00 77.25 100 PRO A CA 1
ATOM 779 C C . PRO A 1 100 ? -3.578 5.440 19.007 1.00 77.25 100 PRO A C 1
ATOM 781 O O . PRO A 1 100 ? -2.873 6.431 19.207 1.00 77.25 100 PRO A O 1
ATOM 784 N N . PHE A 1 101 ? -3.246 4.503 18.114 1.00 84.25 101 PHE A N 1
ATOM 785 C CA . PHE A 1 101 ? -1.981 4.459 17.387 1.00 84.25 101 PHE A CA 1
ATOM 786 C C . PHE A 1 101 ? -2.175 4.735 15.898 1.00 84.25 101 PHE A C 1
ATOM 788 O O . PHE A 1 101 ? -3.172 4.330 15.300 1.00 84.25 101 PHE A O 1
ATOM 795 N N . ALA A 1 102 ? -1.189 5.405 15.299 1.00 89.75 102 ALA A N 1
ATOM 796 C CA . ALA A 1 102 ? -1.089 5.480 13.850 1.00 89.75 102 ALA A CA 1
ATOM 797 C C . ALA A 1 102 ? -0.650 4.124 13.281 1.00 89.75 102 ALA A C 1
ATOM 799 O O . ALA A 1 102 ? 0.116 3.389 13.912 1.00 89.75 102 ALA A O 1
ATOM 800 N N . SER A 1 103 ? -1.143 3.822 12.089 1.00 91.25 103 SER A N 1
ATOM 801 C CA . SER A 1 103 ? -0.805 2.641 11.310 1.00 91.25 103 SER A CA 1
ATOM 802 C C . SER A 1 103 ? -0.262 3.046 9.943 1.00 91.25 103 SER A C 1
ATOM 804 O O . SER A 1 103 ? -0.495 4.163 9.484 1.00 91.25 103 SER A O 1
ATOM 806 N N . SER A 1 104 ? 0.459 2.145 9.293 1.00 94.94 104 SER A N 1
ATOM 807 C CA . SER A 1 104 ? 0.796 2.240 7.873 1.00 94.94 104 SER A CA 1
ATOM 808 C C . SER A 1 104 ? 0.932 0.843 7.281 1.00 94.94 104 SER A C 1
ATOM 810 O O . SER A 1 104 ? 0.994 -0.136 8.020 1.00 94.94 104 SER A O 1
ATOM 812 N N . PHE A 1 105 ? 1.000 0.722 5.963 1.00 96.00 105 PHE A N 1
ATOM 813 C CA . PHE A 1 105 ? 1.283 -0.554 5.313 1.00 96.00 105 PHE A CA 1
ATOM 814 C C . PHE A 1 105 ? 2.323 -0.411 4.210 1.00 96.00 105 PHE A C 1
ATOM 816 O O . PHE A 1 105 ? 2.576 0.691 3.724 1.00 96.00 105 PHE A O 1
ATOM 823 N N . GLN A 1 106 ? 2.943 -1.533 3.858 1.00 97.06 106 GLN A N 1
ATOM 824 C CA . GLN A 1 106 ? 3.986 -1.624 2.846 1.00 97.06 106 GLN A CA 1
ATOM 825 C C . GLN A 1 106 ? 3.897 -2.985 2.150 1.00 97.06 106 GLN A C 1
ATOM 827 O O . GLN A 1 106 ? 3.867 -4.023 2.816 1.00 97.06 106 GLN A O 1
ATOM 832 N N . PHE A 1 107 ? 3.876 -2.957 0.825 1.00 96.69 107 PHE A N 1
ATOM 833 C CA . PHE A 1 107 ? 3.824 -4.109 -0.066 1.00 96.69 107 PHE A CA 1
ATOM 834 C C . PHE A 1 107 ? 4.872 -3.944 -1.162 1.00 96.69 107 PHE A C 1
ATOM 836 O O . PHE A 1 107 ? 5.215 -2.817 -1.520 1.00 96.69 107 PHE A O 1
ATOM 843 N N . LEU A 1 108 ? 5.365 -5.060 -1.688 1.00 95.25 108 LEU A N 1
ATOM 844 C CA . LEU A 1 108 ? 6.387 -5.080 -2.726 1.00 95.25 108 LEU A CA 1
ATOM 845 C C . LEU A 1 108 ? 5.951 -6.046 -3.822 1.00 95.25 108 LEU A C 1
ATOM 847 O O . LEU A 1 108 ? 5.742 -7.220 -3.539 1.00 95.25 108 LEU A O 1
ATOM 851 N N . ILE A 1 109 ? 5.779 -5.531 -5.037 1.00 92.88 109 ILE A N 1
ATOM 852 C CA . ILE A 1 109 ? 5.536 -6.322 -6.242 1.00 92.88 109 ILE A CA 1
ATOM 853 C C . ILE A 1 109 ? 6.910 -6.651 -6.835 1.00 92.88 109 ILE A C 1
ATOM 855 O O . ILE A 1 109 ? 7.611 -5.710 -7.227 1.00 92.88 109 ILE A O 1
ATOM 859 N N . PRO A 1 110 ? 7.304 -7.933 -6.897 1.00 91.19 110 PRO A N 1
ATOM 860 C CA . PRO A 1 110 ? 8.565 -8.339 -7.508 1.00 91.19 110 PRO A CA 1
ATOM 861 C C . PRO A 1 110 ? 8.619 -7.945 -8.983 1.00 91.19 110 PRO A C 1
ATOM 863 O O . PRO A 1 110 ? 7.601 -8.041 -9.675 1.00 91.19 110 PRO A O 1
ATOM 866 N N . GLN A 1 111 ? 9.789 -7.540 -9.480 1.00 88.69 111 GLN A N 1
ATOM 867 C CA . GLN A 1 111 ? 9.989 -7.162 -10.885 1.00 88.69 111 GLN A CA 1
ATOM 868 C C . GLN A 1 111 ? 9.428 -8.206 -11.871 1.00 88.69 111 GLN A C 1
ATOM 870 O O . GLN A 1 111 ? 8.892 -7.842 -12.918 1.00 88.69 111 GLN A O 1
ATOM 875 N N . GLU A 1 112 ? 9.520 -9.496 -11.543 1.00 86.06 112 GLU A N 1
ATOM 876 C CA . GLU A 1 112 ? 9.038 -10.601 -12.378 1.00 86.06 112 GLU A CA 1
ATOM 877 C C . GLU A 1 112 ? 7.511 -10.604 -12.543 1.00 86.06 112 GLU A C 1
ATOM 879 O O . GLU A 1 112 ? 6.991 -11.088 -13.549 1.00 86.06 112 GLU A O 1
ATOM 884 N N . GLU A 1 113 ? 6.793 -10.046 -11.568 1.00 83.50 113 GLU A N 1
ATOM 885 C CA . GLU A 1 113 ? 5.333 -9.943 -11.537 1.00 83.50 113 GLU A CA 1
ATOM 886 C C . GLU A 1 113 ? 4.831 -8.584 -12.041 1.00 83.50 113 GLU A C 1
ATOM 888 O O . GLU A 1 113 ? 3.627 -8.395 -12.254 1.00 83.50 113 GLU A O 1
ATOM 893 N N . VAL A 1 114 ? 5.740 -7.632 -12.285 1.00 77.19 114 VAL A N 1
ATOM 894 C CA . VAL A 1 114 ? 5.424 -6.348 -12.910 1.00 77.19 114 VAL A CA 1
ATOM 895 C C . VAL A 1 114 ? 5.111 -6.592 -14.385 1.00 77.19 114 VAL A C 1
ATOM 897 O O . VAL A 1 114 ? 5.927 -6.384 -15.283 1.00 77.19 114 VAL A O 1
ATOM 900 N N . ALA A 1 115 ? 3.877 -7.008 -14.665 1.00 65.19 115 ALA A N 1
ATOM 901 C CA . ALA A 1 115 ? 3.319 -6.911 -16.000 1.00 65.19 115 ALA A CA 1
ATOM 902 C C . ALA A 1 115 ? 3.244 -5.417 -16.341 1.00 65.19 115 ALA A C 1
ATOM 904 O O . ALA A 1 115 ? 2.317 -4.730 -15.911 1.00 65.19 115 ALA A O 1
ATOM 905 N N . GLN A 1 116 ? 4.245 -4.895 -17.058 1.00 54.94 116 GLN A N 1
ATOM 906 C CA . GLN A 1 116 ? 4.292 -3.505 -17.509 1.00 54.94 116 GLN A CA 1
ATOM 907 C C . GLN A 1 116 ? 3.079 -3.215 -18.401 1.00 54.94 116 GLN A C 1
ATOM 909 O O . GLN A 1 116 ? 3.119 -3.353 -19.622 1.00 54.94 116 GLN A O 1
ATOM 914 N N . LYS A 1 117 ? 1.961 -2.822 -17.791 1.00 57.72 117 LYS A N 1
ATOM 915 C CA . LYS A 1 117 ? 0.837 -2.241 -18.510 1.00 57.72 117 LYS A CA 1
ATOM 916 C C . LYS A 1 117 ? 1.191 -0.786 -18.770 1.00 57.72 117 LYS A C 1
ATOM 918 O O . LYS A 1 117 ? 1.452 -0.033 -17.830 1.00 57.72 117 LYS A O 1
ATOM 923 N N . ALA A 1 118 ? 1.215 -0.402 -20.044 1.00 49.75 118 ALA A N 1
ATOM 924 C CA . ALA A 1 118 ? 1.347 0.990 -20.451 1.00 49.75 118 ALA A CA 1
ATOM 925 C C . ALA A 1 118 ? 0.317 1.827 -19.667 1.00 49.75 118 ALA A C 1
ATOM 927 O O . ALA A 1 118 ? -0.885 1.637 -19.838 1.00 49.75 118 ALA A O 1
ATOM 928 N N . GLY A 1 119 ? 0.784 2.665 -18.735 1.00 61.59 119 GLY A N 1
ATOM 929 C CA . GLY A 1 119 ? -0.076 3.476 -17.859 1.00 61.59 119 GLY A CA 1
ATOM 930 C C . GLY A 1 119 ? 0.032 3.220 -16.347 1.00 61.59 119 GLY A C 1
ATOM 931 O O . GLY A 1 119 ? -0.647 3.902 -15.588 1.00 61.59 119 GLY A O 1
ATOM 932 N N . GLY A 1 120 ? 0.872 2.287 -15.873 1.00 68.56 120 GLY A N 1
ATOM 933 C CA . GLY A 1 120 ? 1.179 2.159 -14.432 1.00 68.56 120 GLY A CA 1
ATOM 934 C C . GLY A 1 120 ? 0.055 1.557 -13.575 1.00 68.56 120 GLY A C 1
ATOM 935 O O . GLY A 1 120 ? -0.017 1.821 -12.372 1.00 68.56 120 GLY A O 1
ATOM 936 N N . GLY A 1 121 ? -0.834 0.780 -14.203 1.00 83.06 121 GLY A N 1
ATOM 937 C CA . GLY A 1 121 ? -1.915 0.051 -13.545 1.00 83.06 121 GLY A CA 1
ATOM 938 C C . GLY A 1 121 ? -1.519 -1.378 -13.158 1.00 83.06 121 GLY A C 1
ATOM 939 O O . GLY A 1 121 ? -1.134 -2.167 -14.019 1.00 83.06 121 GLY A O 1
ATOM 940 N N . TYR A 1 122 ? -1.691 -1.726 -11.886 1.00 87.50 122 TYR A N 1
ATOM 941 C CA . TYR A 1 122 ? -1.397 -3.025 -11.290 1.00 87.50 122 TYR A CA 1
ATOM 942 C C . TYR A 1 122 ? -2.691 -3.756 -10.930 1.00 87.50 122 TYR A C 1
ATOM 944 O O . TYR A 1 122 ? -3.569 -3.196 -10.271 1.00 87.50 122 TYR A O 1
ATOM 952 N N . ALA A 1 123 ? -2.799 -5.015 -11.353 1.00 89.50 123 ALA A N 1
ATOM 953 C CA . ALA A 1 123 ? -3.802 -5.947 -10.853 1.00 89.50 123 ALA A CA 1
ATOM 954 C C . ALA A 1 123 ? -3.116 -6.857 -9.833 1.00 89.50 123 ALA A C 1
ATOM 956 O O . ALA A 1 123 ? -2.188 -7.580 -10.181 1.00 89.50 123 ALA A O 1
ATOM 957 N N . LEU A 1 124 ? -3.539 -6.764 -8.578 1.00 91.19 124 LEU A N 1
ATOM 958 C CA . LEU A 1 124 ? -2.939 -7.451 -7.445 1.00 91.19 124 LEU A CA 1
ATOM 959 C C . LEU A 1 124 ? -3.829 -8.624 -7.062 1.00 91.19 124 LEU A C 1
ATOM 961 O O . LEU A 1 124 ? -4.965 -8.422 -6.623 1.00 91.19 124 LEU A O 1
ATOM 965 N N . ASP A 1 125 ? -3.301 -9.834 -7.199 1.00 89.81 125 ASP A N 1
ATOM 966 C CA . ASP A 1 125 ? -3.924 -11.032 -6.655 1.00 89.81 125 ASP A CA 1
ATOM 967 C C . ASP A 1 125 ? -3.204 -11.418 -5.364 1.00 89.81 125 ASP A C 1
ATOM 969 O O . ASP A 1 125 ? -2.093 -11.938 -5.381 1.00 89.81 125 ASP A O 1
ATOM 973 N N . SER A 1 126 ? -3.839 -11.119 -4.231 1.00 91.81 126 SER A N 1
ATOM 974 C CA . SER A 1 126 ? -3.389 -11.580 -2.915 1.00 91.81 126 SER A CA 1
ATOM 975 C C . SER A 1 126 ? -1.929 -11.234 -2.559 1.00 91.81 126 SER A C 1
ATOM 977 O O . SER A 1 126 ? -1.223 -12.033 -1.944 1.00 91.81 126 SER A O 1
ATOM 979 N N . LEU A 1 127 ? -1.485 -10.016 -2.889 1.00 94.12 127 LEU A N 1
ATOM 980 C CA . LEU A 1 127 ? -0.127 -9.545 -2.627 1.00 94.12 127 LEU A CA 1
ATOM 981 C C . LEU A 1 127 ? 0.152 -9.476 -1.123 1.00 94.12 127 LEU A C 1
ATOM 983 O O . LEU A 1 127 ? -0.513 -8.749 -0.381 1.00 94.12 127 LEU A O 1
ATOM 987 N N . VAL A 1 128 ? 1.167 -10.205 -0.672 1.00 95.19 128 VAL A N 1
ATOM 988 C CA . VAL A 1 128 ? 1.542 -10.269 0.741 1.00 95.19 128 VAL A CA 1
ATOM 989 C C . VAL A 1 128 ? 2.468 -9.111 1.100 1.00 95.19 128 VAL A C 1
ATOM 991 O O . VAL A 1 128 ? 3.426 -8.805 0.397 1.00 95.19 128 VAL A O 1
ATOM 994 N N . GLY A 1 129 ? 2.207 -8.479 2.238 1.00 94.88 129 GLY A N 1
ATOM 995 C CA . GLY A 1 129 ? 3.033 -7.403 2.766 1.00 94.88 129 GLY A CA 1
ATOM 996 C C . GLY A 1 129 ? 2.885 -7.248 4.269 1.00 94.88 129 GLY A C 1
ATOM 997 O O . GLY A 1 129 ? 2.478 -8.167 4.987 1.00 94.88 129 GLY A O 1
ATOM 998 N N . ILE A 1 130 ? 3.250 -6.067 4.757 1.00 95.00 130 ILE A N 1
ATOM 999 C CA . ILE A 1 130 ? 3.329 -5.772 6.185 1.00 95.00 130 ILE A CA 1
ATOM 1000 C C . ILE A 1 130 ? 2.394 -4.619 6.514 1.00 95.00 130 ILE A C 1
ATOM 1002 O O . ILE A 1 130 ? 2.495 -3.533 5.942 1.00 95.00 130 ILE A O 1
ATOM 1006 N N . TYR A 1 131 ? 1.552 -4.823 7.523 1.00 93.81 131 TYR A N 1
ATOM 1007 C CA . TYR A 1 131 ? 0.813 -3.754 8.179 1.00 93.81 131 TYR A CA 1
ATOM 1008 C C . TYR A 1 131 ? 1.520 -3.391 9.483 1.00 93.81 131 TYR A C 1
ATOM 1010 O O . TYR A 1 131 ? 1.755 -4.240 10.334 1.00 93.81 131 TYR A O 1
ATOM 1018 N N . LYS A 1 132 ? 1.899 -2.129 9.647 1.00 93.06 132 LYS A N 1
ATOM 1019 C CA . LYS A 1 132 ? 2.628 -1.607 10.804 1.00 93.06 132 LYS A CA 1
ATOM 1020 C C . LYS A 1 132 ? 1.645 -0.868 11.699 1.00 93.06 132 LYS A C 1
ATOM 1022 O O . LYS A 1 132 ? 1.024 0.096 11.264 1.00 93.06 132 LYS A O 1
ATOM 1027 N N . VAL A 1 133 ? 1.527 -1.283 12.956 1.00 89.19 133 VAL A N 1
ATOM 1028 C CA . VAL A 1 133 ? 0.694 -0.603 13.957 1.00 89.19 133 VAL A CA 1
ATOM 1029 C C . VAL A 1 133 ? 1.368 -0.654 15.317 1.00 89.19 133 VAL A C 1
ATOM 1031 O O . VAL A 1 133 ? 1.680 -1.728 15.830 1.00 89.19 133 VAL A O 1
ATOM 1034 N N . ALA A 1 134 ? 1.599 0.519 15.910 1.00 85.50 134 ALA A N 1
ATOM 1035 C CA . ALA A 1 134 ? 2.425 0.653 17.110 1.00 85.50 134 ALA A CA 1
ATOM 1036 C C . ALA A 1 134 ? 3.779 -0.076 16.941 1.00 85.50 134 ALA A C 1
ATOM 1038 O O . ALA A 1 134 ? 4.542 0.258 16.037 1.00 85.50 134 ALA A O 1
ATOM 1039 N N . MET A 1 135 ? 4.062 -1.073 17.785 1.00 83.88 135 MET A N 1
ATOM 1040 C CA . MET A 1 135 ? 5.271 -1.908 17.720 1.00 83.88 135 MET A CA 1
ATOM 1041 C C . MET A 1 135 ? 5.065 -3.222 16.946 1.00 83.88 135 MET A C 1
ATOM 1043 O O . MET A 1 135 ? 6.006 -3.997 16.792 1.00 83.88 135 MET A O 1
ATOM 1047 N N . SER A 1 136 ? 3.846 -3.490 16.470 1.00 86.12 136 SER A N 1
ATOM 1048 C CA . SER A 1 136 ? 3.484 -4.731 15.789 1.00 86.12 136 SER A CA 1
ATOM 1049 C C . SER A 1 136 ? 3.591 -4.598 14.269 1.00 86.12 136 SER A C 1
ATOM 1051 O O . SER A 1 136 ? 3.388 -3.520 13.702 1.00 86.12 136 SER A O 1
ATOM 1053 N N . LYS A 1 137 ? 3.908 -5.715 13.611 1.00 90.94 137 LYS A N 1
ATOM 1054 C CA . LYS A 1 137 ? 4.060 -5.832 12.155 1.00 90.94 137 LYS A CA 1
ATOM 1055 C C . LYS A 1 137 ? 3.308 -7.066 11.626 1.00 90.94 137 LYS A C 1
ATOM 1057 O O . LYS A 1 137 ? 3.961 -7.975 11.115 1.00 90.94 137 LYS A O 1
ATOM 1062 N N . PRO A 1 138 ? 1.979 -7.176 11.826 1.00 92.00 138 PRO A N 1
ATOM 1063 C CA . PRO A 1 138 ? 1.213 -8.288 11.278 1.00 92.00 138 PRO A CA 1
ATOM 1064 C C . PRO A 1 138 ? 1.347 -8.379 9.756 1.00 92.00 138 PRO A C 1
ATOM 1066 O O . PRO A 1 138 ? 1.540 -7.376 9.060 1.00 92.00 138 PRO A O 1
ATOM 1069 N N . GLN A 1 139 ? 1.203 -9.603 9.257 1.00 93.31 139 GLN A N 1
ATOM 1070 C CA . GLN A 1 139 ? 1.078 -9.854 7.831 1.00 93.31 139 GLN A CA 1
ATOM 1071 C C . GLN A 1 139 ? -0.233 -9.256 7.319 1.00 93.31 139 GLN A C 1
ATOM 1073 O O . GLN A 1 139 ? -1.263 -9.269 8.001 1.00 93.31 139 GLN A O 1
ATOM 1078 N N . ALA A 1 140 ? -0.178 -8.739 6.102 1.00 94.25 140 ALA A N 1
ATOM 1079 C CA . ALA A 1 140 ? -1.333 -8.231 5.399 1.00 94.25 140 ALA A CA 1
ATOM 1080 C C . ALA A 1 140 ? -1.363 -8.752 3.967 1.00 94.25 140 ALA A C 1
ATOM 1082 O O . ALA A 1 140 ? -0.326 -9.093 3.400 1.00 94.25 140 ALA A O 1
ATOM 1083 N N . VAL A 1 141 ? -2.561 -8.792 3.401 1.00 95.56 141 VAL A N 1
ATOM 1084 C CA . VAL A 1 141 ? -2.829 -9.195 2.024 1.00 95.56 141 VAL A CA 1
ATOM 1085 C C . VAL A 1 141 ? -3.549 -8.048 1.329 1.00 95.56 141 VAL A C 1
ATOM 1087 O O . VAL A 1 141 ? -4.529 -7.520 1.858 1.00 95.56 141 VAL A O 1
ATOM 1090 N N . LEU A 1 142 ? -3.048 -7.654 0.163 1.00 95.12 142 LEU A N 1
ATOM 1091 C CA . LEU A 1 142 ? -3.601 -6.604 -0.681 1.00 95.12 142 LEU A CA 1
ATOM 1092 C C . LEU A 1 142 ? -4.110 -7.211 -1.989 1.00 95.12 142 LEU A C 1
ATOM 1094 O O . LEU A 1 142 ? -3.415 -7.976 -2.650 1.00 95.12 142 LEU A O 1
ATOM 1098 N N . THR A 1 143 ? -5.336 -6.881 -2.373 1.00 94.75 143 THR A N 1
ATOM 1099 C CA . THR A 1 143 ? -5.982 -7.448 -3.567 1.00 94.75 143 THR A CA 1
ATOM 1100 C C . THR A 1 143 ? -6.780 -6.380 -4.289 1.00 94.75 143 THR A C 1
ATOM 1102 O O . THR A 1 143 ? -7.398 -5.545 -3.637 1.00 94.75 143 THR A O 1
ATOM 1105 N N . GLY A 1 144 ? -6.803 -6.400 -5.618 1.00 93.12 144 GLY A N 1
ATOM 1106 C CA . GLY A 1 144 ? -7.614 -5.489 -6.424 1.00 93.12 144 GLY A CA 1
ATOM 1107 C C . GLY A 1 144 ? -6.805 -4.774 -7.496 1.00 93.12 144 GLY A C 1
ATOM 1108 O O . GLY A 1 144 ? -5.838 -5.315 -8.019 1.00 93.12 144 GLY A O 1
ATOM 1109 N N . THR A 1 145 ? -7.212 -3.559 -7.848 1.00 92.06 145 THR A N 1
ATOM 1110 C CA . THR A 1 145 ? -6.602 -2.779 -8.928 1.00 92.06 145 THR A CA 1
ATOM 1111 C C . THR A 1 145 ? -6.120 -1.425 -8.436 1.00 92.06 145 THR A C 1
ATOM 1113 O O . THR A 1 145 ? -6.851 -0.712 -7.746 1.00 92.06 145 THR A O 1
ATOM 1116 N N . LEU A 1 146 ? -4.914 -1.045 -8.844 1.00 91.19 146 LEU A N 1
ATOM 1117 C CA . LEU A 1 146 ? -4.289 0.228 -8.505 1.00 91.19 146 LEU A CA 1
ATOM 1118 C C . LEU A 1 146 ? -3.693 0.864 -9.756 1.00 91.19 146 LEU A C 1
ATOM 1120 O O . LEU A 1 146 ? -2.898 0.232 -10.436 1.00 91.19 146 LEU A O 1
ATOM 1124 N N . SER A 1 147 ? -4.035 2.109 -10.048 1.00 90.25 147 SER A N 1
ATOM 1125 C CA . SER A 1 147 ? -3.436 2.910 -11.115 1.00 90.25 147 SER A CA 1
ATOM 1126 C C . SER A 1 147 ? -3.322 4.370 -10.657 1.00 90.25 147 SER A C 1
ATOM 1128 O O . SER A 1 147 ? -3.907 4.731 -9.629 1.00 90.25 147 SER A O 1
ATOM 1130 N N . PRO A 1 148 ? -2.619 5.237 -11.409 1.00 88.38 148 PRO A N 1
ATOM 1131 C CA . PRO A 1 148 ? -2.541 6.660 -11.081 1.00 88.38 148 PRO A CA 1
ATOM 1132 C C . PRO A 1 148 ? -3.922 7.326 -10.943 1.00 88.38 148 PRO A C 1
ATOM 1134 O O . PRO A 1 148 ? -4.123 8.177 -10.078 1.00 88.38 148 PRO A O 1
ATOM 1137 N N . ASP A 1 149 ? -4.887 6.902 -11.763 1.00 86.62 149 ASP A N 1
ATOM 1138 C CA . ASP A 1 149 ? -6.221 7.505 -11.844 1.00 86.62 149 ASP A CA 1
ATOM 1139 C C . ASP A 1 149 ? -7.276 6.804 -10.985 1.00 86.62 149 ASP A C 1
ATOM 1141 O O . ASP A 1 149 ? -8.226 7.441 -10.537 1.00 86.62 149 ASP A O 1
ATOM 1145 N N . THR A 1 150 ? -7.140 5.496 -10.761 1.00 89.00 150 THR A N 1
ATOM 1146 C CA . THR A 1 150 ? -8.183 4.680 -10.125 1.00 89.00 150 THR A CA 1
ATOM 1147 C C . THR A 1 150 ? -7.594 3.746 -9.086 1.00 89.00 150 THR A C 1
ATOM 1149 O O . THR A 1 150 ? -6.616 3.048 -9.348 1.00 89.00 150 THR A O 1
ATOM 1152 N N . CYS A 1 151 ? -8.242 3.662 -7.932 1.00 91.94 151 CYS A N 1
ATOM 1153 C CA . CYS A 1 151 ? -7.916 2.701 -6.893 1.00 91.94 151 CYS A CA 1
ATOM 1154 C C . CYS A 1 151 ? -9.172 1.941 -6.496 1.00 91.94 151 CYS A C 1
ATOM 1156 O O . CYS A 1 151 ? -10.218 2.536 -6.240 1.00 91.94 151 CYS A O 1
ATOM 1158 N N . ASN A 1 152 ? -9.051 0.621 -6.449 1.00 93.50 152 ASN A N 1
ATOM 1159 C CA . ASN A 1 152 ? -10.007 -0.271 -5.822 1.00 93.50 152 ASN A CA 1
ATOM 1160 C C . ASN A 1 152 ? -9.216 -1.434 -5.232 1.00 93.50 152 ASN A C 1
ATOM 1162 O O . ASN A 1 152 ? -8.933 -2.422 -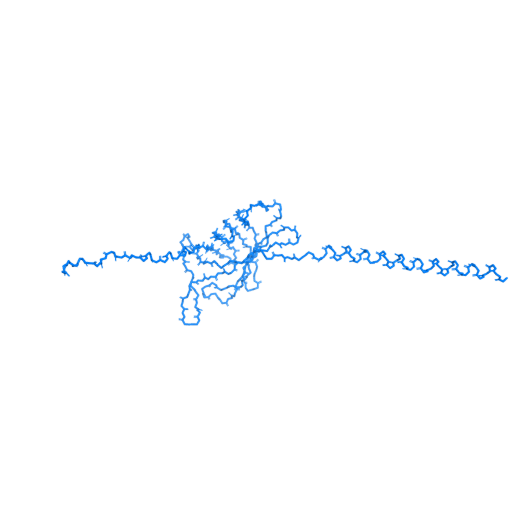5.911 1.00 93.50 152 ASN A O 1
ATOM 1166 N N . LEU A 1 153 ? -8.798 -1.271 -3.983 1.00 94.19 153 LEU A N 1
ATOM 1167 C CA . LEU A 1 153 ? -7.990 -2.242 -3.266 1.00 94.19 153 LEU A CA 1
ATOM 1168 C C . LEU A 1 153 ? -8.719 -2.717 -2.018 1.00 94.19 153 LEU A C 1
ATOM 1170 O O . LEU A 1 153 ? -9.333 -1.939 -1.296 1.00 94.19 153 LEU A O 1
ATOM 1174 N N . THR A 1 154 ? -8.587 -3.999 -1.724 1.00 94.62 154 THR A N 1
ATOM 1175 C CA . THR A 1 154 ? -8.981 -4.607 -0.462 1.00 94.62 154 THR A CA 1
ATOM 1176 C C . THR A 1 154 ? -7.726 -4.975 0.310 1.00 94.62 154 THR A C 1
ATOM 1178 O O . THR A 1 154 ? -6.893 -5.740 -0.170 1.00 94.62 154 THR A O 1
ATOM 1181 N N . LEU A 1 155 ? -7.597 -4.424 1.511 1.00 94.19 155 LEU A N 1
ATOM 1182 C CA . LEU A 1 155 ? -6.531 -4.711 2.457 1.00 94.19 155 LEU A CA 1
ATOM 1183 C C . LEU A 1 155 ? -7.088 -5.586 3.582 1.00 94.19 155 LEU A C 1
ATOM 1185 O O . LEU A 1 155 ? -7.951 -5.147 4.343 1.00 94.19 155 LEU A O 1
ATOM 1189 N N . ALA A 1 156 ? -6.578 -6.807 3.707 1.00 93.44 156 ALA A N 1
ATOM 1190 C CA . ALA A 1 156 ? -6.892 -7.726 4.792 1.00 93.44 156 ALA A CA 1
ATOM 1191 C C . ALA A 1 156 ? -5.681 -7.889 5.716 1.00 93.44 156 ALA A C 1
ATOM 1193 O O . ALA A 1 156 ? -4.571 -8.148 5.262 1.00 93.44 156 ALA A O 1
ATOM 1194 N N . VAL A 1 157 ? -5.890 -7.746 7.020 1.00 90.38 157 VAL A N 1
ATOM 1195 C CA . VAL A 1 157 ? -4.861 -7.900 8.052 1.00 90.38 157 VAL A CA 1
ATOM 1196 C C . VAL A 1 157 ? -5.368 -8.902 9.075 1.00 90.38 157 VAL A C 1
ATOM 1198 O O . VAL A 1 157 ? -6.446 -8.712 9.645 1.00 90.38 157 VAL A O 1
ATOM 1201 N N . ASP A 1 158 ? -4.586 -9.947 9.327 1.00 83.88 158 ASP A N 1
ATOM 1202 C CA . ASP A 1 158 ? -4.827 -10.869 10.434 1.00 83.88 158 ASP A CA 1
ATOM 1203 C C . ASP A 1 158 ? -3.788 -10.597 11.524 1.00 83.88 158 ASP A C 1
ATOM 1205 O O . ASP A 1 158 ? -2.586 -10.802 11.341 1.00 83.88 158 ASP A O 1
ATOM 1209 N N . GLY A 1 159 ? -4.233 -10.031 12.644 1.00 70.56 159 GLY A N 1
ATOM 1210 C CA . GLY A 1 159 ? -3.334 -9.601 13.705 1.00 70.56 159 GLY A CA 1
ATOM 1211 C C . GLY A 1 159 ? -3.994 -9.644 15.072 1.00 70.56 159 GLY A C 1
ATOM 1212 O O . GLY A 1 159 ? -5.099 -9.143 15.266 1.00 70.56 159 GLY A O 1
ATOM 1213 N N . MET A 1 160 ? -3.285 -10.205 16.056 1.00 63.34 160 MET A N 1
ATOM 1214 C CA . MET A 1 160 ? -3.712 -10.223 17.465 1.00 63.34 160 MET A CA 1
ATOM 1215 C C . MET A 1 160 ? -5.118 -10.830 17.674 1.00 63.34 160 MET A C 1
ATOM 1217 O O . MET A 1 160 ? -5.894 -10.345 18.498 1.00 63.34 160 MET A O 1
ATOM 1221 N N . GLY A 1 161 ? -5.471 -11.863 16.898 1.00 67.69 161 GLY A N 1
ATOM 1222 C CA . GLY A 1 161 ? -6.769 -12.545 16.978 1.00 67.69 161 GLY A CA 1
ATOM 1223 C C . GLY A 1 161 ? -7.950 -11.749 16.411 1.00 67.69 161 GLY A C 1
ATOM 1224 O O . GLY A 1 161 ? -9.100 -12.140 16.608 1.00 67.69 161 GLY A O 1
ATOM 1225 N N . LYS A 1 162 ? -7.694 -10.629 15.723 1.00 74.00 162 LYS A N 1
ATOM 1226 C CA . LYS A 1 162 ? -8.712 -9.824 15.046 1.00 74.00 162 LYS A CA 1
ATOM 1227 C C . LYS A 1 162 ? -8.388 -9.720 13.562 1.00 74.00 162 LYS A C 1
ATOM 1229 O O . LYS A 1 162 ? -7.265 -9.398 13.182 1.00 74.00 162 LYS A O 1
ATOM 1234 N N . LYS A 1 163 ? -9.413 -9.923 12.738 1.00 82.50 163 LYS A N 1
ATOM 1235 C CA . LYS A 1 163 ? -9.353 -9.656 11.303 1.00 82.50 163 LYS A CA 1
ATOM 1236 C C . LYS A 1 163 ? -9.806 -8.226 11.044 1.00 82.50 163 LYS A C 1
ATOM 1238 O O . LYS A 1 163 ? -10.898 -7.835 11.455 1.00 82.50 163 LYS A O 1
ATOM 1243 N N . LEU A 1 164 ? -8.953 -7.453 10.389 1.00 86.00 164 LEU A N 1
ATOM 1244 C CA . LEU A 1 164 ? -9.288 -6.148 9.838 1.00 86.00 164 LEU A CA 1
ATOM 1245 C C . LEU A 1 164 ? -9.368 -6.298 8.324 1.00 86.00 164 LEU A C 1
ATOM 1247 O O . LEU A 1 164 ? -8.427 -6.779 7.701 1.00 86.00 164 LEU A O 1
ATOM 1251 N N . THR A 1 165 ? -10.468 -5.854 7.734 1.00 89.69 165 THR A N 1
ATOM 1252 C CA . THR A 1 165 ? -10.604 -5.773 6.282 1.00 89.69 165 THR A CA 1
ATOM 1253 C C . THR A 1 165 ? -11.011 -4.353 5.926 1.00 89.69 165 THR A C 1
ATOM 1255 O O . THR A 1 165 ? -11.904 -3.782 6.554 1.00 89.69 165 THR A O 1
ATOM 1258 N N . MET A 1 166 ? -10.327 -3.759 4.956 1.00 91.25 166 MET A N 1
ATOM 1259 C CA . MET A 1 166 ? -10.580 -2.402 4.490 1.00 91.25 166 MET A CA 1
ATOM 1260 C C . MET A 1 166 ? -10.665 -2.369 2.978 1.00 91.25 166 MET A C 1
ATOM 1262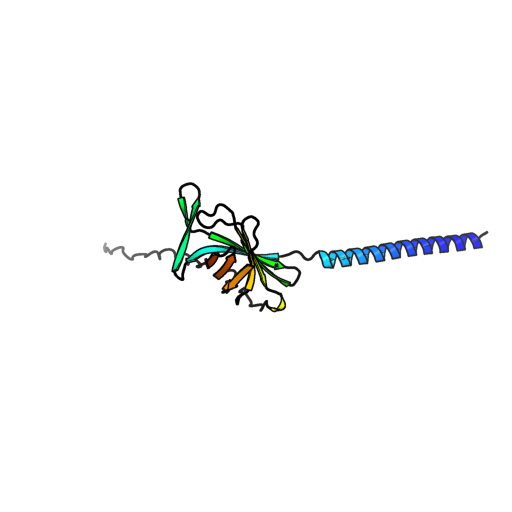 O O . MET A 1 166 ? -9.905 -3.056 2.306 1.00 91.25 166 MET A O 1
ATOM 1266 N N . GLN A 1 167 ? -11.547 -1.524 2.466 1.00 92.38 167 GLN A N 1
ATOM 1267 C CA . GLN A 1 167 ? -11.589 -1.153 1.066 1.00 92.38 167 GLN A CA 1
ATOM 1268 C C . GLN A 1 167 ? -11.011 0.254 0.918 1.00 92.38 167 GLN A C 1
ATOM 1270 O O . GLN A 1 167 ? -11.407 1.181 1.628 1.00 92.38 167 GLN A O 1
ATOM 1275 N N . LEU A 1 168 ? -10.059 0.385 0.007 1.00 92.94 168 LEU A N 1
ATOM 1276 C CA . LEU A 1 168 ? -9.421 1.621 -0.405 1.00 92.94 168 LEU A CA 1
ATOM 1277 C C . LEU A 1 168 ? -9.922 1.935 -1.807 1.00 92.94 168 LEU A C 1
ATOM 1279 O O . LEU A 1 168 ? -9.814 1.089 -2.696 1.00 92.94 168 LEU A O 1
ATOM 1283 N N . PHE A 1 169 ? -10.475 3.124 -2.006 1.00 91.25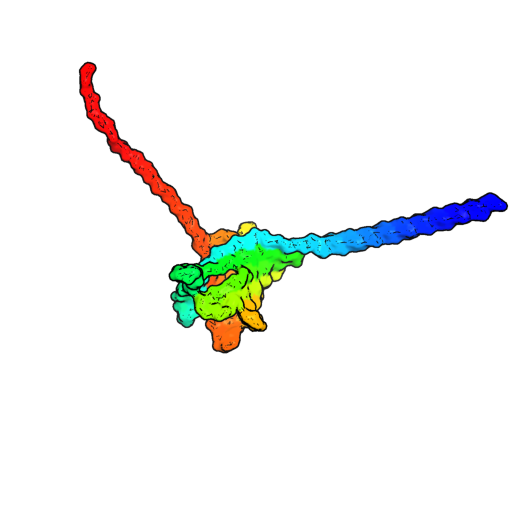 169 PHE A N 1
ATOM 1284 C CA . PHE A 1 169 ? -11.013 3.483 -3.309 1.00 91.25 169 PHE A CA 1
ATOM 1285 C C . PHE A 1 169 ? -10.842 4.961 -3.632 1.00 91.25 169 PHE A C 1
ATOM 1287 O O . PHE A 1 169 ? -10.937 5.825 -2.759 1.00 91.25 169 PHE A O 1
ATOM 1294 N N . SER A 1 170 ? -10.621 5.256 -4.907 1.00 89.06 170 SER A N 1
ATOM 1295 C CA . SER A 1 170 ? -10.746 6.601 -5.462 1.00 89.06 170 SER A CA 1
ATOM 1296 C C . SER A 1 170 ? -11.782 6.564 -6.576 1.00 89.06 170 SER A C 1
ATOM 1298 O O . SER A 1 170 ? -11.697 5.759 -7.502 1.00 89.06 170 SER A O 1
ATOM 1300 N N . VAL A 1 171 ? -12.790 7.426 -6.463 1.00 66.62 171 VAL A N 1
ATOM 1301 C CA . VAL A 1 171 ? -13.648 7.778 -7.591 1.00 66.62 171 VAL A CA 1
ATOM 1302 C C . VAL A 1 171 ? -13.038 9.051 -8.149 1.00 66.62 171 VAL A C 1
ATOM 1304 O O . VAL A 1 171 ? -12.800 9.992 -7.393 1.00 66.62 171 VAL A O 1
ATOM 1307 N N . LYS A 1 172 ? -12.702 9.061 -9.438 1.00 56.91 172 LYS A N 1
ATOM 1308 C CA . LYS A 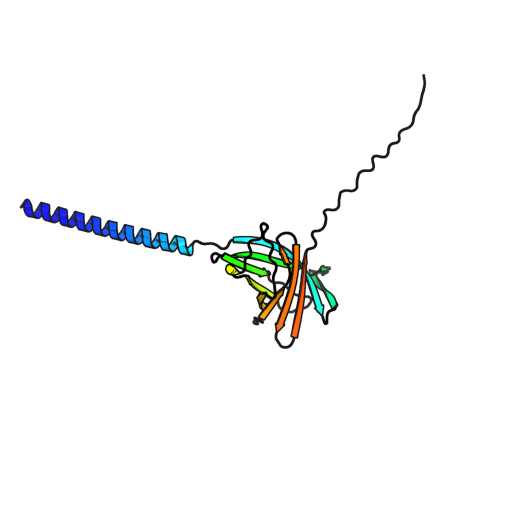1 172 ? -12.343 10.303 -10.114 1.00 56.91 172 LYS A CA 1
ATOM 1309 C C . LYS A 1 172 ? -13.620 11.140 -10.092 1.00 56.91 172 LYS A C 1
ATOM 1311 O O . LYS A 1 172 ? -14.586 10.752 -10.747 1.00 56.91 172 LYS A O 1
ATOM 1316 N N . ASP A 1 173 ? -13.666 12.184 -9.267 1.00 45.84 173 ASP A N 1
ATOM 1317 C CA . ASP A 1 173 ? -14.762 13.147 -9.325 1.00 45.84 173 ASP A CA 1
ATOM 1318 C C . ASP A 1 173 ? -14.793 13.643 -10.771 1.00 45.84 173 ASP A C 1
ATOM 1320 O O . ASP A 1 173 ? -13.811 14.211 -11.258 1.00 45.84 173 ASP A O 1
ATOM 1324 N N . ALA A 1 174 ? -15.864 13.320 -11.499 1.00 37.28 174 ALA A N 1
ATOM 1325 C CA . ALA A 1 174 ? -16.121 13.967 -12.769 1.00 37.28 174 ALA A CA 1
ATOM 1326 C C . ALA A 1 174 ? -16.173 15.460 -12.452 1.00 37.28 174 ALA A C 1
ATOM 1328 O O . ALA A 1 174 ? -16.964 15.889 -11.609 1.00 37.28 174 ALA A O 1
ATOM 1329 N N . GLU A 1 175 ? -15.263 16.218 -13.055 1.00 34.84 175 GLU A N 1
ATOM 1330 C CA . GLU A 1 175 ? -15.290 17.671 -13.028 1.00 34.84 175 GLU A CA 1
ATOM 1331 C C . GLU A 1 175 ? -16.735 18.095 -13.328 1.00 34.84 175 GLU A C 1
ATOM 1333 O O . GLU A 1 175 ? -17.291 17.617 -14.323 1.00 34.84 175 GLU A O 1
ATOM 1338 N N . PRO A 1 176 ? -17.406 18.859 -12.446 1.00 39.47 176 PRO A N 1
ATOM 1339 C CA . PRO A 1 176 ? -18.769 19.264 -12.717 1.00 39.47 176 PRO A CA 1
ATOM 1340 C C . PRO A 1 176 ? -18.713 20.107 -13.982 1.00 39.47 176 PRO A C 1
ATOM 1342 O O . PRO A 1 176 ? -18.136 21.196 -13.969 1.00 39.47 176 PRO A O 1
ATOM 1345 N N . GLU A 1 177 ? -19.259 19.569 -15.076 1.00 45.09 177 GLU A N 1
ATOM 1346 C CA . GLU A 1 177 ? -19.503 20.332 -16.289 1.00 45.09 177 GLU A CA 1
ATOM 1347 C C . GLU A 1 177 ? -20.180 21.626 -15.844 1.00 45.09 177 GLU A C 1
ATOM 1349 O O . GLU A 1 177 ? -21.240 21.604 -15.206 1.00 45.09 177 GLU A O 1
ATOM 1354 N N . ALA A 1 178 ? -19.497 22.750 -16.075 1.00 39.62 178 ALA A N 1
ATOM 1355 C CA . ALA A 1 178 ? -20.054 24.060 -15.805 1.00 39.62 178 ALA A CA 1
ATOM 1356 C C . ALA A 1 178 ? -21.451 24.100 -16.443 1.00 39.62 178 ALA A C 1
ATOM 1358 O O . ALA A 1 178 ? -21.596 23.627 -17.575 1.00 39.62 178 ALA A O 1
ATOM 1359 N N . PRO A 1 179 ? -22.482 24.597 -15.737 1.00 38.22 179 PRO A N 1
ATOM 1360 C CA . PRO A 1 179 ? -23.828 24.606 -16.282 1.00 38.22 179 PRO A CA 1
ATOM 1361 C C . PRO A 1 179 ? -23.788 25.304 -17.638 1.00 38.22 179 PRO A C 1
ATOM 1363 O O . PRO A 1 179 ? -23.292 26.428 -17.740 1.00 38.22 179 PRO A O 1
ATOM 1366 N N . ALA A 1 180 ? -24.270 24.606 -18.669 1.00 47.22 180 ALA A N 1
ATOM 1367 C CA . ALA A 1 180 ? -24.491 25.188 -19.978 1.00 47.22 180 ALA A CA 1
ATOM 1368 C C . ALA A 1 180 ? -25.278 26.485 -19.773 1.00 47.22 180 ALA A C 1
ATOM 1370 O O . ALA A 1 180 ? -26.389 26.466 -19.237 1.00 47.22 180 ALA A O 1
ATOM 1371 N N . SER A 1 181 ? -24.666 27.615 -20.121 1.00 43.88 181 SER A N 1
ATOM 1372 C CA . SER A 1 181 ? -25.357 28.891 -20.166 1.00 43.88 181 SER A CA 1
ATOM 1373 C C . SER A 1 181 ? -26.420 28.785 -21.250 1.00 43.88 181 SER A C 1
ATOM 1375 O O . SER A 1 181 ? -26.120 28.813 -22.443 1.00 43.88 181 SER A O 1
ATOM 1377 N N . ASP A 1 182 ? -27.648 28.601 -20.790 1.00 48.12 182 ASP A N 1
ATOM 1378 C CA . ASP A 1 182 ? -28.879 28.737 -21.544 1.00 48.12 182 ASP A CA 1
ATOM 1379 C C . ASP A 1 182 ? -28.989 30.212 -21.970 1.00 48.12 182 ASP A C 1
ATOM 1381 O O . ASP A 1 182 ? -29.505 31.056 -21.234 1.00 48.12 182 ASP A O 1
ATOM 1385 N N . GLU A 1 183 ? -28.406 30.572 -23.119 1.00 42.53 183 GLU A N 1
ATOM 1386 C CA . GLU A 1 183 ? -28.715 31.847 -23.768 1.00 42.53 183 GLU A CA 1
ATOM 1387 C C . GLU A 1 183 ? -30.111 31.735 -24.382 1.00 42.53 183 GLU A C 1
ATOM 1389 O O . GLU A 1 183 ? -30.310 31.396 -25.550 1.00 42.53 183 GLU A O 1
ATOM 1394 N N . GLY A 1 184 ? -31.089 32.012 -23.518 1.00 35.75 184 GLY A N 1
ATOM 1395 C CA . GLY A 1 184 ? -32.468 32.274 -23.870 1.00 35.75 184 GLY A CA 1
ATOM 1396 C C . GLY A 1 184 ? -32.555 33.380 -24.917 1.00 35.75 184 GLY A C 1
ATOM 1397 O O . GLY A 1 184 ? -32.231 34.543 -24.682 1.00 35.75 184 GLY A O 1
ATOM 1398 N N . ASN A 1 185 ? -33.029 32.970 -26.084 1.00 40.56 185 ASN A N 1
ATOM 1399 C CA . ASN A 1 185 ? -33.602 33.800 -27.121 1.00 40.56 185 ASN A CA 1
ATOM 1400 C C . ASN A 1 185 ? -34.854 34.511 -26.585 1.00 40.56 185 ASN A C 1
ATOM 1402 O O . ASN A 1 185 ? -35.870 33.853 -26.399 1.00 40.56 185 ASN A O 1
ATOM 1406 N N . GLU A 1 186 ? -34.794 35.827 -26.381 1.00 38.00 186 GLU A N 1
ATOM 1407 C CA . GLU A 1 186 ? -35.950 36.727 -26.481 1.00 38.00 186 GLU A CA 1
ATOM 1408 C C . GLU A 1 186 ? -35.484 38.191 -26.423 1.00 38.00 186 GLU A C 1
ATOM 1410 O O . GLU A 1 186 ? -35.085 38.695 -25.378 1.00 38.00 186 GLU A O 1
ATOM 1415 N N . ASN A 1 187 ? -35.586 38.912 -27.543 1.00 34.59 187 ASN A N 1
ATOM 1416 C CA . ASN A 1 187 ? -36.108 40.271 -27.458 1.00 34.59 187 ASN A CA 1
ATOM 1417 C C . ASN A 1 187 ? -36.881 40.631 -28.734 1.00 34.59 187 ASN A C 1
ATOM 1419 O O . ASN A 1 187 ? -36.321 40.850 -29.805 1.00 34.59 187 ASN A O 1
ATOM 1423 N N . SER A 1 188 ? -38.197 40.605 -28.547 1.00 38.44 188 SER A N 1
ATOM 1424 C CA . SER A 1 188 ? -39.289 41.315 -29.214 1.00 38.44 188 SER A CA 1
ATOM 1425 C C . SER A 1 188 ? -38.992 42.259 -30.387 1.00 38.44 188 SER A C 1
ATOM 1427 O O . SER A 1 188 ? -38.214 43.207 -30.290 1.00 38.44 188 SER A O 1
ATOM 1429 N N . LEU A 1 189 ? -39.799 42.047 -31.435 1.00 42.28 189 LEU A N 1
ATOM 1430 C CA . LEU A 1 189 ? -40.259 43.036 -32.408 1.00 42.28 189 LEU A CA 1
ATOM 1431 C C . LEU A 1 189 ? -40.597 44.391 -31.760 1.00 42.28 189 LEU A C 1
ATOM 1433 O O . LEU A 1 189 ? -41.251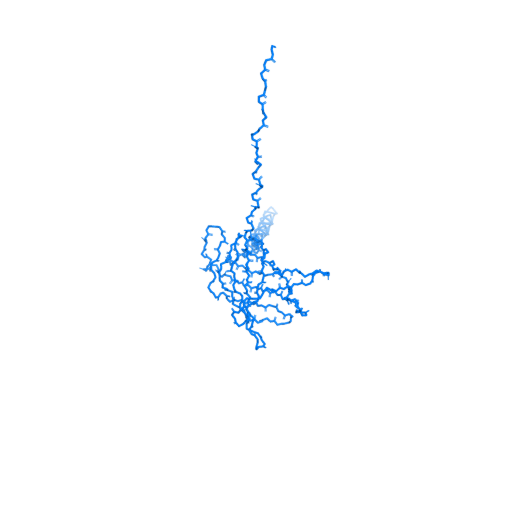 44.429 -30.719 1.00 42.28 189 LEU A O 1
ATOM 1437 N N . ASN A 1 190 ? -40.307 45.482 -32.472 1.00 39.66 190 ASN A N 1
ATOM 1438 C CA . ASN A 1 190 ? -41.359 46.428 -32.845 1.00 39.66 190 ASN A CA 1
ATOM 1439 C C . ASN A 1 190 ? -40.985 47.225 -34.103 1.00 39.66 190 ASN A C 1
ATOM 1441 O O . ASN A 1 190 ? -39.849 47.657 -34.286 1.00 39.66 190 ASN A O 1
ATOM 1445 N N . GLU A 1 191 ? -41.985 47.329 -34.972 1.00 42.38 191 GLU A N 1
ATOM 1446 C CA . GLU A 1 191 ? -42.024 47.987 -36.275 1.00 42.38 191 GLU A CA 1
ATOM 1447 C C . GLU A 1 191 ? -42.183 49.519 -36.178 1.00 42.38 191 GLU A C 1
ATOM 1449 O O . GLU A 1 191 ? -42.634 50.021 -35.151 1.00 42.38 191 GLU A O 1
ATOM 1454 N N . GLN A 1 192 ? -41.948 50.174 -37.332 1.00 38.25 192 GLN A N 1
ATOM 1455 C CA . GLN A 1 192 ? -42.479 51.478 -37.799 1.00 38.25 192 GLN A CA 1
ATOM 1456 C C . GLN A 1 192 ? -41.911 52.720 -37.080 1.00 38.25 192 GLN A C 1
ATOM 1458 O O . GLN A 1 192 ? -41.841 52.778 -35.861 1.00 38.25 192 GLN A O 1
ATOM 1463 N N . GLU A 1 193 ? -41.387 53.735 -37.771 1.00 34.66 193 GLU A N 1
ATOM 1464 C CA . GLU A 1 193 ? -41.906 54.484 -38.930 1.00 34.66 193 GLU A CA 1
ATOM 1465 C C . GLU A 1 193 ? -40.746 55.199 -39.657 1.00 34.66 193 GLU A C 1
ATOM 1467 O O . GLU A 1 193 ? -39.776 55.599 -38.966 1.00 34.66 193 GLU A O 1
#

pLDDT: mean 74.91, std 18.53, range [34.59, 97.06]

Organism: NCBI:txid596324

Sequence (193 aa):
MQHLCNQALTFFYADIMMKNMKVLLTFFYLSAVALVFGAESTVLYRQTVNVKALSNGVEKTIYSTVGKETVENKITLIVTSLPSGDIEIQSEKFKLGKMPFASSFQFLIPQEEVAQKAGGGYALDSLVGIYKVAMSKPQAVLTGTLSPDTCNLTLAVDGMGKKLTMQLFSVKDAEPEAPASDEGNENSLNEQE